Protein AF-A0A953MDH3-F1 (afdb_monomer)

Foldseek 3Di:
DPVVVVVVVVVVVVPDPPLVLVVLLVQQDDADQDLAQVRLVVNLVSLVVSLVVLVVPQDDLDPPPVDDDPVRVVVLVVLLVVLVVPDDPVLVCLLVVVPPDVCVVVVVVLCVLVVQLVVLLVVLVVVLVVQLVVLCVVFPDDPPVPRPCLVVSLVVLLVVLRVLCQCQPNHPCHRNVVSLVVSLCCLPVPVLVSVLVNSQSVQVSRVHGDSSSNVSSVSSSVSSVSVSSVSVSSNVSNCSNPVVPNPDDD

Structure (mmCIF, N/CA/C/O backbone):
data_AF-A0A953MDH3-F1
#
_entry.id   AF-A0A953MDH3-F1
#
loop_
_atom_site.group_PDB
_atom_site.id
_atom_site.type_symbol
_atom_site.label_atom_id
_atom_site.label_alt_id
_atom_site.label_comp_id
_atom_site.label_asym_id
_atom_site.label_entity_id
_atom_site.label_seq_id
_atom_site.pdbx_PDB_ins_code
_atom_site.Cartn_x
_atom_site.Cartn_y
_atom_site.Cartn_z
_atom_site.occupancy
_atom_site.B_iso_or_equiv
_atom_site.auth_seq_id
_atom_site.auth_comp_id
_atom_site.auth_asym_id
_atom_site.auth_atom_id
_atom_site.pdbx_PDB_model_num
ATOM 1 N N . MET A 1 1 ? 8.076 -35.451 -39.634 1.00 42.78 1 MET A N 1
ATOM 2 C CA . MET A 1 1 ? 7.621 -35.227 -38.240 1.00 42.78 1 MET A CA 1
ATOM 3 C C . MET A 1 1 ? 8.724 -34.826 -37.239 1.00 42.78 1 MET A C 1
ATOM 5 O O . MET A 1 1 ? 8.470 -34.859 -36.050 1.00 42.78 1 MET A O 1
ATOM 9 N N . ARG A 1 2 ? 9.923 -34.370 -37.658 1.00 42.69 2 ARG A N 1
ATOM 10 C CA . ARG A 1 2 ? 10.958 -33.846 -36.727 1.00 42.69 2 ARG A CA 1
ATOM 11 C C . ARG A 1 2 ? 11.059 -32.314 -36.657 1.00 42.69 2 ARG A C 1
ATOM 13 O O . ARG A 1 2 ? 11.646 -31.793 -35.724 1.00 42.69 2 ARG A O 1
ATOM 20 N N . LYS A 1 3 ? 10.469 -31.586 -37.615 1.00 35.06 3 LYS A N 1
ATOM 21 C CA . LYS A 1 3 ? 10.569 -30.115 -37.697 1.00 35.06 3 LYS A CA 1
ATOM 22 C C . LYS A 1 3 ? 9.477 -29.360 -36.919 1.00 35.06 3 LYS A C 1
ATOM 24 O O . LYS A 1 3 ? 9.704 -28.228 -36.526 1.00 35.06 3 LYS A O 1
ATOM 29 N N . ALA A 1 4 ? 8.339 -30.000 -36.637 1.00 41.59 4 ALA A N 1
ATOM 30 C CA . ALA A 1 4 ? 7.259 -29.403 -35.843 1.00 41.59 4 ALA A CA 1
ATOM 31 C C . ALA A 1 4 ? 7.552 -29.403 -34.326 1.00 41.59 4 ALA A C 1
ATOM 33 O O . ALA A 1 4 ? 7.063 -28.544 -33.606 1.00 41.59 4 ALA A O 1
ATOM 34 N N . LEU A 1 5 ? 8.399 -30.326 -33.849 1.00 37.47 5 LEU A N 1
ATOM 35 C CA . LEU A 1 5 ? 8.747 -30.456 -32.428 1.00 37.47 5 LEU A CA 1
ATOM 36 C C . LEU A 1 5 ? 9.789 -29.423 -31.963 1.00 37.47 5 LEU A C 1
ATOM 38 O O . LEU A 1 5 ? 9.753 -28.990 -30.819 1.00 37.47 5 LEU A O 1
ATOM 42 N N . VAL A 1 6 ? 10.675 -28.975 -32.860 1.00 41.03 6 VAL A N 1
ATOM 43 C CA . VAL A 1 6 ? 11.651 -27.910 -32.558 1.00 41.03 6 VAL A CA 1
ATOM 44 C C . VAL A 1 6 ? 10.969 -26.537 -32.523 1.00 41.03 6 VAL A C 1
ATOM 46 O O . VAL A 1 6 ? 11.325 -25.700 -31.703 1.00 41.03 6 VAL A O 1
ATOM 49 N N . ALA A 1 7 ? 9.928 -26.325 -33.335 1.00 35.66 7 ALA A N 1
ATOM 50 C CA . ALA A 1 7 ? 9.151 -25.086 -33.315 1.00 35.66 7 ALA A CA 1
ATOM 51 C C . ALA A 1 7 ? 8.368 -24.897 -32.002 1.00 35.66 7 ALA A C 1
ATOM 53 O O . ALA A 1 7 ? 8.285 -23.777 -31.518 1.00 35.66 7 ALA A O 1
ATOM 54 N N . LEU A 1 8 ? 7.873 -25.979 -31.386 1.00 32.22 8 LEU A N 1
ATOM 55 C CA . LEU A 1 8 ? 7.187 -25.943 -30.085 1.00 32.22 8 LEU A CA 1
ATOM 56 C C . LEU A 1 8 ? 8.139 -25.711 -28.898 1.00 32.22 8 LEU A C 1
ATOM 58 O O . LEU A 1 8 ? 7.748 -25.049 -27.944 1.00 32.22 8 LEU A O 1
ATOM 62 N N . PHE A 1 9 ? 9.393 -26.174 -28.973 1.00 34.75 9 PHE A N 1
ATOM 63 C CA . PHE A 1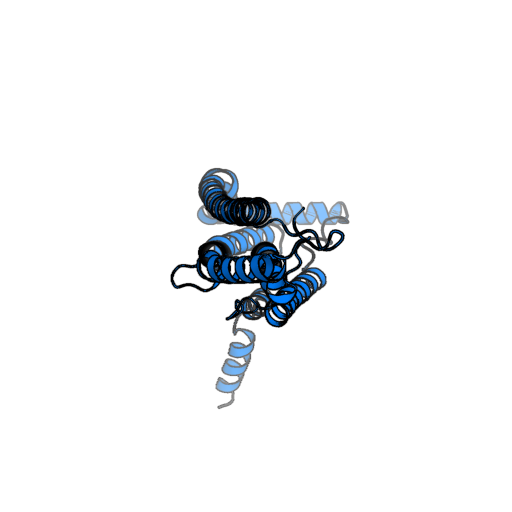 9 ? 10.393 -25.937 -27.919 1.00 34.75 9 PHE A CA 1
ATOM 64 C C . PHE A 1 9 ? 10.995 -24.520 -27.980 1.00 34.75 9 PHE A C 1
ATOM 66 O O . PHE A 1 9 ? 11.335 -23.927 -26.959 1.00 34.75 9 PHE A O 1
ATOM 73 N N . VAL A 1 10 ? 11.076 -23.932 -29.180 1.00 34.59 10 VAL A N 1
ATOM 74 C CA . VAL A 1 10 ? 11.477 -22.527 -29.359 1.00 34.59 10 VAL A CA 1
ATOM 75 C C . VAL A 1 10 ? 10.315 -21.573 -29.041 1.00 34.59 10 VAL A C 1
ATOM 77 O O . VAL A 1 10 ? 10.561 -20.487 -28.520 1.00 34.59 10 VAL A O 1
ATOM 80 N N . PHE A 1 11 ? 9.053 -21.988 -29.231 1.00 31.41 11 PHE A N 1
ATOM 81 C CA . PHE A 1 11 ? 7.878 -21.218 -28.789 1.00 31.41 11 PHE A CA 1
ATOM 82 C C . PHE A 1 11 ? 7.704 -21.170 -27.262 1.00 31.41 11 PHE A C 1
ATOM 84 O O . PHE A 1 11 ? 7.079 -20.241 -26.766 1.00 31.41 11 PHE A O 1
ATOM 91 N N . SER A 1 12 ? 8.277 -22.110 -26.499 1.00 32.81 12 SER A N 1
ATOM 92 C CA . SER A 1 12 ? 8.323 -22.037 -25.027 1.00 32.81 12 SER A CA 1
ATOM 93 C C . SER A 1 12 ? 9.522 -21.255 -24.483 1.00 32.81 12 SER A C 1
ATOM 95 O O . SER A 1 12 ? 9.446 -20.751 -23.373 1.00 32.81 12 SER A O 1
ATOM 97 N N . LEU A 1 13 ? 10.605 -21.100 -25.256 1.00 32.84 13 LEU A N 1
ATOM 98 C CA . LEU A 1 13 ? 11.707 -20.171 -24.935 1.00 32.84 13 LEU A CA 1
ATOM 99 C C . LEU A 1 13 ? 11.387 -18.718 -25.327 1.00 32.84 13 LEU A C 1
ATOM 101 O O . LEU A 1 13 ? 12.068 -17.795 -24.895 1.00 32.84 13 LEU A O 1
ATOM 105 N N . SER A 1 14 ? 10.349 -18.530 -26.146 1.00 33.06 14 SER A N 1
ATOM 106 C CA . SER A 1 14 ? 9.767 -17.237 -26.522 1.00 33.06 14 SER A CA 1
ATOM 107 C C . SER A 1 14 ? 8.350 -17.037 -25.971 1.00 33.06 14 SER A C 1
ATOM 109 O O . SER A 1 14 ? 7.723 -16.014 -26.255 1.00 33.06 14 SER A O 1
ATOM 111 N N . MET A 1 15 ? 7.866 -17.949 -25.110 1.00 34.44 15 MET A N 1
ATOM 112 C CA . MET A 1 15 ? 6.865 -17.574 -24.120 1.00 34.44 15 MET A CA 1
ATOM 113 C C . MET A 1 15 ? 7.545 -16.563 -23.214 1.00 34.44 15 MET A C 1
ATOM 115 O O . MET A 1 15 ? 8.270 -16.958 -22.315 1.00 34.44 15 MET A O 1
ATOM 119 N N . LEU A 1 16 ? 7.313 -15.294 -23.547 1.00 37.91 16 LEU A N 1
ATOM 120 C CA . LEU A 1 16 ? 7.302 -14.124 -22.689 1.00 37.91 16 LEU A CA 1
ATOM 121 C C . LEU A 1 16 ? 8.482 -14.032 -21.724 1.00 37.91 16 LEU A C 1
ATOM 123 O O . LEU A 1 16 ? 8.595 -14.843 -20.820 1.00 37.91 16 LEU A O 1
ATOM 127 N N . ASN A 1 17 ? 9.264 -12.953 -21.809 1.00 42.28 17 ASN A N 1
ATOM 128 C CA . ASN A 1 17 ? 9.933 -12.399 -20.632 1.00 42.28 17 ASN A CA 1
ATOM 129 C C . ASN A 1 17 ? 8.961 -12.514 -19.447 1.00 42.28 17 ASN A C 1
ATOM 131 O O . ASN A 1 17 ? 8.000 -11.739 -19.365 1.00 42.28 17 ASN A O 1
ATOM 135 N N . ALA A 1 18 ? 9.126 -13.530 -18.598 1.00 52.09 18 ALA A N 1
ATOM 136 C CA . ALA A 1 18 ? 8.362 -13.655 -17.380 1.00 52.09 18 ALA A CA 1
ATOM 137 C C . ALA A 1 18 ? 8.976 -12.571 -16.523 1.00 52.09 18 ALA A C 1
ATOM 139 O O . ALA A 1 18 ? 10.000 -12.778 -15.886 1.00 52.09 18 ALA A O 1
ATOM 140 N N . GLN A 1 19 ? 8.458 -11.356 -16.685 1.00 70.25 19 GLN A N 1
ATOM 141 C CA . GLN A 1 19 ? 8.983 -10.226 -15.964 1.00 70.25 19 GLN A CA 1
ATOM 142 C C . GLN A 1 19 ? 8.803 -10.579 -14.485 1.00 70.25 19 GLN A C 1
ATOM 144 O O . GLN A 1 19 ? 7.672 -10.796 -14.046 1.00 70.25 19 GLN A O 1
ATOM 149 N N . ASN A 1 20 ? 9.910 -10.732 -13.759 1.00 82.62 20 ASN A N 1
ATOM 150 C CA . ASN A 1 20 ? 9.960 -11.225 -12.386 1.00 82.62 20 ASN A CA 1
ATOM 151 C C . ASN A 1 20 ? 9.021 -10.419 -11.484 1.00 82.62 20 ASN A C 1
ATOM 153 O O . ASN A 1 20 ? 8.370 -10.991 -10.612 1.00 82.62 20 ASN A O 1
ATOM 157 N N . TRP A 1 21 ? 8.849 -9.122 -11.763 1.00 88.69 21 TRP A N 1
ATOM 158 C CA . TRP A 1 21 ? 7.897 -8.263 -11.058 1.00 88.69 21 TRP A CA 1
ATOM 159 C C . TRP A 1 21 ? 6.456 -8.796 -11.078 1.00 88.69 21 TRP A C 1
ATOM 161 O O . TRP A 1 21 ? 5.752 -8.650 -10.084 1.00 88.69 21 TRP A O 1
ATOM 171 N N . LYS A 1 22 ? 6.013 -9.471 -12.152 1.00 87.94 22 LYS A N 1
ATOM 172 C CA . LYS A 1 22 ? 4.663 -10.064 -12.227 1.00 87.94 22 LYS A CA 1
ATOM 173 C C . LYS A 1 22 ? 4.473 -11.155 -11.182 1.00 87.94 22 LYS A C 1
ATOM 175 O O . LYS A 1 22 ? 3.380 -11.297 -10.645 1.00 87.94 22 LYS A O 1
ATOM 180 N N . SER A 1 23 ? 5.530 -11.917 -10.896 1.00 88.88 23 SER A N 1
ATOM 181 C CA . SER A 1 23 ? 5.514 -12.938 -9.846 1.00 88.88 23 SER A CA 1
ATOM 182 C C . SER A 1 23 ? 5.276 -12.301 -8.476 1.00 88.88 23 SER A C 1
ATOM 184 O O . SER A 1 23 ? 4.408 -12.755 -7.737 1.00 88.88 23 SER A O 1
ATOM 186 N N . TYR A 1 24 ? 5.981 -11.208 -8.169 1.00 92.81 24 TYR A N 1
ATOM 187 C CA . TYR A 1 24 ? 5.804 -10.474 -6.914 1.00 92.81 24 TYR A CA 1
ATOM 188 C C . TYR A 1 24 ? 4.432 -9.799 -6.821 1.00 92.81 24 TYR A C 1
ATOM 190 O O . TYR A 1 24 ? 3.751 -9.957 -5.816 1.00 92.81 24 TYR A O 1
ATOM 198 N N . TYR A 1 25 ? 3.975 -9.129 -7.882 1.00 91.69 25 TYR A N 1
ATOM 199 C CA . TYR A 1 25 ? 2.651 -8.501 -7.913 1.00 91.69 25 TYR A CA 1
ATOM 200 C C . TYR A 1 25 ? 1.522 -9.506 -7.634 1.00 91.69 25 TYR A C 1
ATOM 202 O O . TYR A 1 25 ? 0.643 -9.249 -6.818 1.00 91.69 25 TYR A O 1
ATOM 210 N N . ASN A 1 26 ? 1.582 -10.693 -8.244 1.00 92.62 26 ASN A N 1
ATOM 211 C CA . ASN A 1 26 ? 0.581 -11.745 -8.042 1.00 92.62 26 ASN A CA 1
ATOM 212 C C . ASN A 1 26 ? 0.626 -12.388 -6.644 1.00 92.62 26 ASN A C 1
ATOM 214 O O . ASN A 1 26 ? -0.273 -13.154 -6.302 1.00 92.62 26 ASN A O 1
ATOM 218 N N . ARG A 1 27 ? 1.682 -12.130 -5.865 1.00 94.25 27 ARG A N 1
ATOM 219 C CA . ARG A 1 27 ? 1.847 -12.597 -4.483 1.00 94.25 27 ARG A CA 1
ATOM 220 C C . ARG A 1 27 ? 1.449 -11.546 -3.452 1.00 94.25 27 ARG A C 1
ATOM 222 O O . ARG A 1 27 ? 1.520 -11.851 -2.265 1.00 94.25 27 ARG A O 1
ATOM 229 N N . ILE A 1 28 ? 1.049 -10.342 -3.875 1.00 94.12 28 ILE A N 1
ATOM 230 C CA . ILE A 1 28 ? 0.491 -9.354 -2.952 1.00 94.12 28 ILE A CA 1
ATOM 231 C C . ILE A 1 28 ? -0.719 -10.000 -2.258 1.00 94.12 28 ILE A C 1
ATOM 233 O O . ILE A 1 28 ? -1.632 -10.466 -2.951 1.00 94.12 28 ILE A O 1
ATOM 237 N N . PRO A 1 29 ? -0.723 -10.083 -0.916 1.00 93.94 29 PRO A N 1
ATOM 238 C CA . PRO A 1 29 ? -1.806 -10.718 -0.188 1.00 93.94 29 PRO A CA 1
ATOM 239 C C . PRO A 1 29 ? -3.113 -9.952 -0.393 1.00 93.94 29 PRO A C 1
ATOM 241 O O . PRO A 1 29 ? -3.132 -8.730 -0.552 1.00 93.94 29 PRO A O 1
ATOM 244 N N . ALA A 1 30 ? -4.227 -10.679 -0.386 1.00 92.69 30 ALA A N 1
ATOM 245 C CA . ALA A 1 30 ? -5.541 -10.057 -0.414 1.00 92.69 30 ALA A CA 1
ATOM 246 C C . ALA A 1 30 ? -5.823 -9.346 0.917 1.00 92.69 30 ALA A C 1
ATOM 248 O O . ALA A 1 30 ? -5.379 -9.797 1.972 1.00 92.69 30 ALA A O 1
ATOM 249 N N . TRP A 1 31 ? -6.615 -8.273 0.864 1.00 94.94 31 TRP A N 1
ATOM 250 C CA . TRP A 1 31 ? -7.129 -7.617 2.064 1.00 94.94 31 TRP A CA 1
ATOM 251 C C . TRP A 1 31 ? -7.809 -8.630 3.004 1.00 94.94 31 TRP A C 1
ATOM 253 O O . TRP A 1 31 ? -8.592 -9.458 2.519 1.00 94.94 31 TRP A O 1
ATOM 263 N N . PRO A 1 32 ? -7.591 -8.531 4.327 1.00 94.69 32 PRO A N 1
ATOM 264 C CA . PRO A 1 32 ? -8.333 -9.305 5.312 1.00 94.69 32 PRO A CA 1
ATOM 265 C C . PRO A 1 32 ? -9.848 -9.165 5.134 1.00 94.69 32 PRO A C 1
ATOM 267 O O . PRO A 1 32 ? -10.362 -8.083 4.846 1.00 94.69 32 PRO A O 1
ATOM 270 N N . SER A 1 33 ? -10.580 -10.264 5.326 1.00 92.50 33 SER A N 1
ATOM 271 C CA . SER A 1 33 ? -12.050 -10.254 5.275 1.00 92.50 33 SER A CA 1
ATOM 272 C C . SER A 1 33 ? -12.695 -9.723 6.556 1.00 92.50 33 SER A C 1
ATOM 274 O O . SER A 1 33 ? -13.879 -9.396 6.547 1.00 92.50 33 SER A O 1
ATOM 276 N N . VAL A 1 34 ? -11.935 -9.666 7.652 1.00 92.88 34 VAL A N 1
ATOM 277 C CA . VAL A 1 34 ? -12.315 -9.034 8.919 1.00 92.88 34 VAL A CA 1
ATOM 278 C C . VAL A 1 34 ? -11.099 -8.329 9.525 1.00 92.88 34 VAL A C 1
ATOM 280 O O . VAL A 1 34 ? -9.961 -8.717 9.268 1.00 92.88 34 VAL A O 1
ATOM 283 N N . VAL A 1 35 ? -11.337 -7.301 10.337 1.00 92.88 35 VAL A N 1
ATOM 284 C CA . VAL A 1 35 ? -10.285 -6.547 11.036 1.00 92.88 35 VAL A CA 1
ATOM 285 C C . VAL A 1 35 ? -10.124 -7.128 12.440 1.00 92.88 35 VAL A C 1
ATOM 287 O O . VAL A 1 35 ? -10.699 -6.641 13.402 1.00 92.88 35 VAL A O 1
ATOM 290 N N . LEU A 1 36 ? -9.401 -8.243 12.537 1.00 91.25 36 LEU A N 1
ATOM 291 C CA . LEU A 1 36 ? -9.040 -8.886 13.804 1.00 91.25 36 LEU A CA 1
ATOM 292 C C . LEU A 1 36 ? -7.524 -8.998 13.900 1.00 91.25 36 LEU A C 1
ATOM 294 O O . LEU A 1 36 ? -6.868 -9.212 12.882 1.00 91.25 36 LEU A O 1
ATOM 298 N N . GLU A 1 37 ? -6.988 -8.916 15.117 1.00 90.88 37 GLU A N 1
ATOM 299 C CA . GLU A 1 37 ? -5.545 -8.799 15.371 1.00 90.88 37 GLU A CA 1
ATOM 300 C C . GLU A 1 37 ? -4.725 -9.878 14.657 1.00 90.88 37 GLU A C 1
ATOM 302 O O . GLU A 1 37 ? -3.798 -9.552 13.922 1.00 90.88 37 GLU A O 1
ATOM 307 N N . GLU A 1 38 ? -5.120 -11.150 14.767 1.00 92.12 38 GLU A N 1
ATOM 308 C CA . GLU A 1 38 ? -4.434 -12.264 14.099 1.00 92.12 38 GLU A CA 1
ATOM 309 C C . GLU A 1 38 ? -4.418 -12.111 12.567 1.00 92.12 38 GLU A C 1
ATOM 311 O O . GLU A 1 38 ? -3.379 -12.301 11.937 1.00 92.12 38 GLU A O 1
ATOM 316 N N . GLN A 1 39 ? -5.547 -11.725 11.960 1.00 93.75 39 GLN A N 1
ATOM 317 C CA . GLN A 1 39 ? -5.652 -11.594 10.501 1.00 93.75 39 GLN A CA 1
ATOM 318 C C . GLN A 1 39 ? -4.885 -10.388 9.973 1.00 93.75 39 GLN A C 1
ATOM 320 O O . GLN A 1 39 ? -4.269 -10.463 8.910 1.00 93.75 39 GLN A O 1
ATOM 325 N N . VAL A 1 40 ? -4.932 -9.273 10.701 1.00 94.50 40 VAL A N 1
ATOM 326 C CA . VAL A 1 40 ? -4.196 -8.068 10.323 1.00 94.50 40 VAL A CA 1
ATOM 327 C C . VAL A 1 40 ? -2.696 -8.294 10.502 1.00 94.50 40 VAL A C 1
ATOM 329 O O . VAL A 1 40 ? -1.934 -7.971 9.598 1.00 94.50 40 VAL A O 1
ATOM 332 N N . THR A 1 41 ? -2.278 -8.937 11.593 1.00 94.06 41 THR A N 1
ATOM 333 C CA . THR A 1 41 ? -0.871 -9.290 11.842 1.00 94.06 41 THR A CA 1
ATOM 334 C C . THR A 1 41 ? -0.320 -10.203 10.748 1.00 94.06 41 THR A C 1
ATOM 336 O O . THR A 1 41 ? 0.767 -9.959 10.225 1.00 94.06 41 THR A O 1
ATOM 339 N N . ASP A 1 42 ? -1.060 -11.248 10.366 1.00 95.69 42 ASP A N 1
ATOM 340 C CA . ASP A 1 42 ? -0.670 -12.138 9.266 1.00 95.69 42 ASP A CA 1
ATOM 341 C C . ASP A 1 42 ? -0.541 -11.371 7.939 1.00 95.69 42 ASP A C 1
ATOM 343 O O . ASP A 1 42 ? 0.473 -11.481 7.246 1.00 95.69 42 ASP A O 1
ATOM 347 N N . PHE A 1 43 ? -1.511 -10.509 7.625 1.00 96.62 43 PHE A N 1
ATOM 348 C CA . PHE A 1 43 ? -1.472 -9.651 6.442 1.00 96.62 43 PHE A CA 1
ATOM 349 C C . PHE A 1 43 ? -0.262 -8.702 6.433 1.00 96.62 43 PHE A C 1
ATOM 351 O O . PHE A 1 43 ? 0.485 -8.685 5.451 1.00 96.62 43 PHE A O 1
ATOM 358 N N . THR A 1 44 ? -0.008 -7.960 7.518 1.00 95.62 44 THR A N 1
ATOM 359 C CA . THR A 1 44 ? 1.149 -7.055 7.629 1.00 95.62 44 THR A CA 1
ATOM 360 C C . THR A 1 44 ? 2.468 -7.819 7.504 1.00 95.62 44 THR A C 1
ATOM 362 O O . THR A 1 44 ? 3.369 -7.382 6.783 1.00 95.62 44 THR A O 1
ATOM 365 N N . ASN A 1 45 ? 2.583 -8.991 8.134 1.00 95.69 45 ASN A N 1
ATOM 366 C CA . ASN A 1 45 ? 3.776 -9.830 8.027 1.00 95.69 45 ASN A CA 1
ATOM 367 C C . ASN A 1 45 ? 4.011 -10.306 6.590 1.00 95.69 45 ASN A C 1
ATOM 369 O O . ASN A 1 45 ? 5.141 -10.249 6.105 1.00 95.69 45 ASN A O 1
ATOM 373 N N . GLN A 1 46 ? 2.963 -10.727 5.879 1.00 96.62 46 GLN A N 1
ATOM 374 C CA . GLN A 1 46 ? 3.074 -11.120 4.472 1.00 96.62 46 GLN A CA 1
ATOM 375 C C . GLN A 1 46 ? 3.515 -9.950 3.583 1.00 96.62 46 GLN A C 1
ATOM 377 O O . GLN A 1 46 ? 4.364 -10.140 2.709 1.00 96.62 46 GLN A O 1
ATOM 382 N N . LEU A 1 47 ? 3.005 -8.737 3.828 1.00 96.25 47 LEU A N 1
ATOM 383 C CA . LEU A 1 47 ? 3.460 -7.530 3.130 1.00 96.25 47 LEU A CA 1
ATOM 384 C C . LEU A 1 47 ? 4.940 -7.236 3.405 1.00 96.25 47 LEU A C 1
ATOM 386 O O . LEU A 1 47 ? 5.691 -6.969 2.468 1.00 96.25 47 LEU A O 1
ATOM 390 N N . ALA A 1 48 ? 5.367 -7.286 4.669 1.00 94.50 48 ALA A N 1
ATOM 391 C CA . ALA A 1 48 ? 6.749 -7.022 5.069 1.00 94.50 48 ALA A CA 1
ATOM 392 C C . ALA A 1 48 ? 7.731 -8.049 4.486 1.00 94.50 48 ALA A C 1
ATOM 394 O O . ALA A 1 48 ? 8.770 -7.668 3.947 1.00 94.50 48 A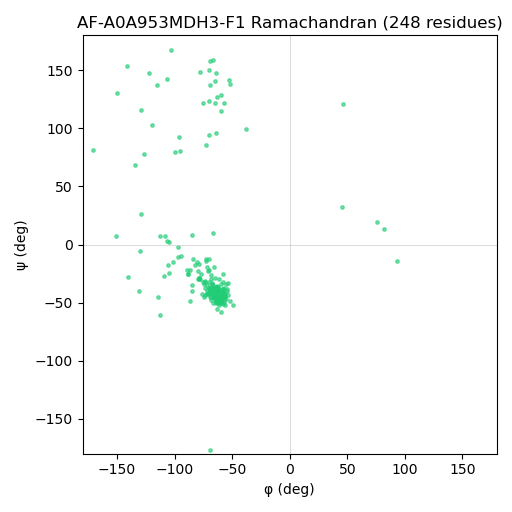LA A O 1
ATOM 395 N N . LEU A 1 49 ? 7.381 -9.338 4.526 1.00 96.00 49 LEU A N 1
ATOM 396 C CA . LEU A 1 49 ? 8.177 -10.406 3.919 1.00 96.00 49 LEU A CA 1
ATOM 397 C C . LEU A 1 49 ? 8.325 -10.199 2.411 1.00 96.00 49 LEU A C 1
ATOM 399 O O . LEU A 1 49 ? 9.437 -10.267 1.891 1.00 96.00 49 LEU A O 1
ATOM 403 N N . LEU A 1 50 ? 7.232 -9.886 1.710 1.00 95.75 50 LEU A N 1
ATOM 404 C CA . LEU A 1 50 ? 7.289 -9.660 0.268 1.00 95.75 50 LEU A CA 1
ATOM 405 C C . LEU A 1 50 ? 8.103 -8.409 -0.088 1.00 95.75 50 LEU A C 1
ATOM 407 O O . LEU A 1 50 ? 8.857 -8.433 -1.059 1.00 95.75 50 LEU A O 1
ATOM 411 N N . ALA A 1 51 ? 7.983 -7.336 0.698 1.00 93.62 51 ALA A N 1
ATOM 412 C CA . ALA A 1 51 ? 8.773 -6.121 0.514 1.00 93.62 51 ALA A CA 1
ATOM 413 C C . ALA A 1 51 ? 10.275 -6.399 0.679 1.00 93.62 51 ALA A C 1
ATOM 415 O O . ALA A 1 51 ? 11.069 -5.972 -0.160 1.00 93.62 51 ALA A O 1
ATOM 416 N N . GLN A 1 52 ? 10.652 -7.175 1.701 1.00 94.75 52 GLN A N 1
ATOM 417 C CA . GLN A 1 52 ? 12.039 -7.588 1.912 1.00 94.75 52 GLN A CA 1
ATOM 418 C C . GLN A 1 52 ? 12.548 -8.459 0.759 1.00 94.75 52 GLN A C 1
ATOM 420 O O . GLN A 1 52 ? 13.624 -8.203 0.227 1.00 94.75 52 GLN A O 1
ATOM 425 N N . GLU A 1 53 ? 11.761 -9.440 0.309 1.00 93.56 53 GLU A N 1
ATOM 426 C CA . GLU A 1 53 ? 12.139 -10.273 -0.836 1.00 93.56 53 GLU A CA 1
ATOM 427 C C . GLU A 1 53 ? 12.365 -9.445 -2.109 1.00 93.56 53 GLU A C 1
ATOM 429 O O . GLU A 1 53 ? 13.267 -9.755 -2.887 1.00 93.56 53 GLU A O 1
ATOM 434 N N . ILE A 1 54 ? 11.562 -8.405 -2.350 1.00 92.25 54 ILE A N 1
ATOM 435 C CA . ILE A 1 54 ? 11.767 -7.495 -3.485 1.00 92.25 54 ILE A CA 1
ATOM 436 C C . ILE A 1 54 ? 13.067 -6.717 -3.315 1.00 92.25 54 ILE A C 1
ATOM 438 O O . ILE A 1 54 ? 13.839 -6.644 -4.266 1.00 92.25 54 ILE A O 1
ATOM 442 N N . GLN A 1 55 ? 13.324 -6.169 -2.126 1.00 90.44 55 GLN A N 1
ATOM 443 C CA . GLN A 1 55 ? 14.542 -5.413 -1.842 1.00 90.44 55 GLN A CA 1
ATOM 444 C C . GLN A 1 55 ? 15.802 -6.271 -2.027 1.00 90.44 55 GLN A C 1
ATOM 446 O O . GLN A 1 55 ? 16.756 -5.824 -2.661 1.00 90.44 55 GLN A O 1
ATOM 451 N N . ASP A 1 56 ? 15.781 -7.514 -1.545 1.00 89.69 56 ASP A N 1
ATOM 452 C CA . ASP A 1 56 ? 16.904 -8.454 -1.638 1.00 89.69 56 ASP A CA 1
ATOM 453 C C . ASP A 1 56 ? 17.187 -8.908 -3.079 1.00 89.69 56 ASP A C 1
ATOM 455 O O . ASP A 1 56 ? 18.311 -9.291 -3.404 1.00 89.69 56 ASP A O 1
ATOM 459 N N . ASN A 1 57 ? 16.171 -8.882 -3.948 1.00 88.25 57 ASN A N 1
ATOM 460 C CA . ASN A 1 57 ? 16.267 -9.322 -5.342 1.00 88.25 57 ASN A CA 1
ATOM 461 C C . ASN A 1 57 ? 16.217 -8.162 -6.346 1.00 88.25 57 ASN A C 1
ATOM 463 O O . ASN A 1 57 ? 16.129 -8.409 -7.553 1.00 88.25 57 ASN A O 1
ATOM 467 N N . LEU A 1 58 ? 16.240 -6.910 -5.877 1.00 85.44 58 LEU A N 1
ATOM 468 C CA . LEU A 1 58 ? 16.157 -5.748 -6.750 1.00 85.44 58 LEU A CA 1
ATOM 469 C C . LEU A 1 58 ? 17.410 -5.704 -7.640 1.00 85.44 58 LEU A C 1
ATOM 471 O O . LEU A 1 58 ? 18.530 -5.668 -7.122 1.00 85.44 58 LEU A O 1
ATOM 475 N N . PRO A 1 59 ? 17.265 -5.720 -8.976 1.00 77.94 59 PRO A N 1
ATOM 476 C CA . PRO A 1 59 ? 18.423 -5.658 -9.850 1.00 77.94 59 PRO A CA 1
ATOM 477 C C . PRO A 1 59 ? 19.141 -4.313 -9.687 1.00 77.94 59 PRO A C 1
ATOM 479 O O . PRO A 1 59 ? 18.517 -3.263 -9.562 1.00 77.94 59 PRO A O 1
ATOM 482 N N . SER A 1 60 ? 20.472 -4.346 -9.703 1.00 69.12 60 SER A N 1
ATOM 483 C CA . SER A 1 60 ? 21.300 -3.139 -9.772 1.00 69.12 60 SER A CA 1
ATOM 484 C C . SER A 1 60 ? 21.040 -2.416 -11.096 1.00 69.12 60 SER A C 1
ATOM 486 O O . SER A 1 60 ? 21.118 -3.043 -12.156 1.00 69.12 60 SER A O 1
ATOM 488 N N . TYR A 1 61 ? 20.716 -1.117 -11.037 1.00 60.94 61 TYR A N 1
ATOM 489 C CA . TYR A 1 61 ? 20.423 -0.338 -12.242 1.00 60.94 61 TYR A CA 1
ATOM 490 C C . TYR A 1 61 ? 21.680 -0.113 -13.085 1.00 60.94 61 TYR A C 1
ATOM 492 O O . TYR A 1 61 ? 21.568 -0.219 -14.295 1.00 60.94 61 TYR A O 1
ATOM 500 N N . ASP A 1 62 ? 22.868 0.096 -12.490 1.00 60.06 62 ASP A N 1
ATOM 501 C CA . ASP A 1 62 ? 24.138 0.193 -13.232 1.00 60.06 62 ASP A CA 1
ATOM 502 C C . ASP A 1 62 ? 25.402 0.211 -12.332 1.00 60.06 62 ASP A C 1
ATOM 504 O O . ASP A 1 62 ? 26.038 1.243 -12.144 1.00 60.06 62 ASP A O 1
ATOM 508 N N . GLU A 1 63 ? 25.888 -0.945 -11.866 1.00 50.41 63 GLU A N 1
ATOM 509 C CA . GLU A 1 63 ? 27.281 -1.036 -11.354 1.00 50.41 63 GLU A CA 1
ATOM 510 C C . GLU A 1 63 ? 28.340 -0.990 -12.481 1.00 50.41 63 GLU A C 1
ATOM 512 O O . GLU A 1 63 ? 29.536 -0.838 -12.237 1.00 50.41 63 GLU A O 1
ATOM 517 N N . GLN A 1 64 ? 27.924 -1.127 -13.745 1.00 52.44 64 GLN A N 1
ATOM 518 C CA . GLN A 1 64 ? 28.843 -1.305 -14.876 1.00 52.44 64 GLN A CA 1
ATOM 519 C C . GLN A 1 64 ? 29.417 0.005 -15.440 1.00 52.44 64 GLN A C 1
ATOM 521 O O . GLN A 1 64 ? 30.366 -0.052 -16.221 1.00 52.44 64 GLN A O 1
ATOM 526 N N . PHE A 1 65 ? 28.872 1.170 -15.069 1.00 52.75 65 PHE A N 1
ATOM 527 C CA . PHE A 1 65 ? 29.314 2.469 -15.599 1.00 52.75 65 PHE A CA 1
ATOM 528 C C . PHE A 1 65 ? 30.143 3.301 -14.616 1.00 52.75 65 PHE A C 1
ATOM 530 O O . PHE A 1 65 ? 30.872 4.193 -15.047 1.00 52.75 65 PHE A O 1
ATOM 537 N N . GLU A 1 66 ? 30.101 2.987 -13.320 1.00 49.62 66 GLU A N 1
ATOM 538 C CA . GLU A 1 66 ? 30.816 3.750 -12.287 1.00 49.62 66 GLU A CA 1
ATOM 539 C C . GLU A 1 66 ? 32.343 3.537 -12.310 1.00 49.62 66 GLU A C 1
ATOM 541 O O . GLU A 1 66 ? 33.080 4.340 -11.745 1.00 49.62 66 GLU A O 1
ATOM 546 N N . ASN A 1 67 ? 32.837 2.508 -13.014 1.00 59.88 67 ASN A N 1
ATOM 547 C CA . ASN A 1 67 ? 34.262 2.143 -13.068 1.00 59.88 67 ASN A CA 1
ATOM 548 C C . ASN A 1 67 ? 34.818 1.958 -14.494 1.00 59.88 67 ASN A C 1
ATOM 550 O O . ASN A 1 67 ? 35.775 1.206 -14.689 1.00 59.88 67 ASN A O 1
ATOM 554 N N . LEU A 1 68 ? 34.237 2.610 -15.507 1.00 65.00 68 LEU A N 1
ATOM 555 C CA . LEU A 1 68 ? 34.750 2.498 -16.877 1.00 65.00 68 LEU A CA 1
ATOM 556 C C . LEU A 1 68 ? 36.114 3.178 -17.037 1.00 65.00 68 LEU A C 1
ATOM 558 O O . LEU A 1 68 ? 36.327 4.312 -16.599 1.00 65.00 68 LEU A O 1
ATOM 562 N N . SER A 1 69 ? 37.024 2.524 -17.756 1.00 74.12 69 SER A N 1
ATOM 563 C CA . SER A 1 69 ? 38.236 3.180 -18.244 1.00 74.12 69 SER A CA 1
ATOM 564 C C . SER A 1 69 ? 37.902 4.260 -19.286 1.00 74.12 69 SER A C 1
ATOM 566 O O . SER A 1 69 ? 36.856 4.235 -19.939 1.00 74.12 69 SER A O 1
ATOM 568 N N . GLN A 1 70 ? 38.816 5.213 -19.495 1.00 71.00 70 GLN A N 1
ATOM 569 C CA . GLN A 1 70 ? 38.639 6.295 -20.474 1.00 71.00 70 GLN A CA 1
ATOM 570 C C . GLN A 1 70 ? 38.403 5.773 -21.906 1.00 71.00 70 GLN A C 1
ATOM 572 O O . GLN A 1 70 ? 37.666 6.384 -22.680 1.00 71.00 70 GLN A O 1
ATOM 577 N N . GLU A 1 71 ? 39.001 4.631 -22.256 1.00 75.12 71 GLU A N 1
ATOM 578 C CA . GLU A 1 71 ? 38.820 3.980 -23.557 1.00 75.12 71 GLU A CA 1
ATOM 579 C C . GLU A 1 71 ? 37.418 3.366 -23.700 1.00 75.12 71 GLU A C 1
ATOM 581 O O . GLU A 1 71 ? 36.761 3.548 -24.728 1.00 75.12 71 GLU A O 1
ATOM 586 N N . GLU A 1 72 ? 36.914 2.708 -22.654 1.00 71.31 72 GLU A N 1
ATOM 587 C CA . GLU A 1 72 ? 35.562 2.138 -22.632 1.00 71.31 72 GLU A CA 1
ATOM 588 C C . GLU A 1 72 ? 34.489 3.228 -22.646 1.00 71.31 72 GLU A C 1
ATOM 590 O O . GLU A 1 72 ? 33.525 3.125 -23.406 1.00 71.31 72 GLU A O 1
ATOM 595 N N . ALA A 1 73 ? 34.693 4.313 -21.896 1.00 67.25 73 ALA A N 1
ATOM 596 C CA . ALA A 1 73 ? 33.811 5.476 -21.914 1.00 67.25 73 ALA A CA 1
ATOM 597 C C . ALA A 1 73 ? 33.745 6.121 -23.310 1.00 67.25 73 ALA A C 1
ATOM 599 O O . ALA A 1 73 ? 32.663 6.454 -23.799 1.00 67.25 73 ALA A O 1
ATOM 600 N N . MET A 1 74 ? 34.886 6.250 -23.998 1.00 71.38 74 MET A N 1
ATOM 601 C CA . MET A 1 74 ? 34.927 6.816 -25.350 1.00 71.38 74 MET A CA 1
ATOM 602 C C . MET A 1 74 ? 34.264 5.895 -26.380 1.00 71.38 74 MET A C 1
ATOM 604 O O . MET A 1 74 ? 33.551 6.368 -27.267 1.00 71.38 74 MET A O 1
ATOM 608 N N . LYS A 1 75 ? 34.438 4.576 -26.253 1.00 74.44 75 LYS A N 1
ATOM 609 C CA . LYS A 1 75 ? 33.753 3.597 -27.104 1.00 74.44 75 LYS A CA 1
ATOM 610 C C . LYS A 1 75 ? 32.236 3.641 -26.903 1.00 74.44 75 LYS A C 1
ATOM 612 O O . LYS A 1 75 ? 31.503 3.668 -27.893 1.00 74.44 75 LYS A O 1
ATOM 617 N N . LEU A 1 76 ? 31.779 3.728 -25.653 1.00 69.69 76 LEU A N 1
ATOM 618 C CA . LEU A 1 76 ? 30.363 3.863 -25.310 1.00 69.69 76 LEU A CA 1
ATOM 619 C C . LEU A 1 76 ? 29.769 5.151 -25.903 1.00 69.69 76 LEU A C 1
ATOM 621 O O . LEU A 1 76 ? 28.696 5.120 -26.500 1.00 69.69 76 LEU A O 1
ATOM 625 N N . ALA A 1 77 ? 30.498 6.269 -25.830 1.00 66.75 77 ALA A N 1
ATOM 626 C CA . ALA A 1 77 ? 30.076 7.546 -26.409 1.00 66.75 77 ALA A CA 1
ATOM 627 C C . ALA A 1 77 ? 29.956 7.501 -27.946 1.00 66.75 77 ALA A C 1
ATOM 629 O O . ALA A 1 77 ? 29.020 8.062 -28.519 1.00 66.75 77 ALA A O 1
ATOM 630 N N . ILE A 1 78 ? 30.873 6.810 -28.629 1.00 71.81 78 ILE A N 1
ATOM 631 C CA . ILE A 1 78 ? 30.826 6.627 -30.089 1.00 71.81 78 ILE A CA 1
ATOM 632 C C . ILE A 1 78 ? 29.659 5.716 -30.490 1.00 71.81 78 ILE A C 1
ATOM 634 O O . ILE A 1 78 ? 28.969 5.991 -31.477 1.00 71.81 78 ILE A O 1
ATOM 638 N N . GLU A 1 79 ? 29.417 4.638 -29.741 1.00 69.38 79 GLU A N 1
ATOM 639 C CA . GLU A 1 79 ? 28.257 3.767 -29.958 1.00 69.38 79 GLU A CA 1
ATOM 640 C C . GLU A 1 79 ? 26.944 4.516 -29.728 1.00 69.38 79 GLU A C 1
ATOM 642 O O . GLU A 1 79 ? 26.047 4.424 -30.568 1.00 69.38 79 GLU A O 1
ATOM 647 N N . TYR A 1 80 ? 26.864 5.329 -28.675 1.00 67.25 80 TYR A N 1
ATOM 648 C CA . TYR A 1 80 ? 25.733 6.213 -28.407 1.00 67.25 80 TYR A CA 1
ATOM 649 C C . TYR A 1 80 ? 25.468 7.159 -29.588 1.00 67.25 80 TYR A C 1
ATOM 651 O O . TYR A 1 80 ? 24.365 7.177 -30.134 1.00 67.25 80 TYR A O 1
ATOM 659 N N . GLN A 1 81 ? 26.490 7.880 -30.069 1.00 64.06 81 GLN A N 1
ATOM 660 C CA . GLN A 1 81 ? 26.353 8.786 -31.219 1.00 64.06 81 GLN A CA 1
ATOM 661 C C . GLN A 1 81 ? 25.911 8.060 -32.495 1.00 64.06 81 GLN A C 1
ATOM 663 O O . GLN A 1 81 ? 25.059 8.560 -33.230 1.00 64.06 81 GLN A O 1
ATOM 668 N N . ARG A 1 82 ? 26.443 6.859 -32.756 1.00 74.12 82 ARG A N 1
ATOM 669 C CA . ARG A 1 82 ? 26.010 6.029 -33.891 1.00 74.12 82 ARG A CA 1
ATOM 670 C C . ARG A 1 82 ? 24.567 5.566 -33.763 1.00 74.12 82 ARG A C 1
ATOM 672 O O . ARG A 1 82 ? 23.882 5.472 -34.777 1.00 74.12 82 ARG A O 1
ATOM 679 N N . LYS A 1 83 ? 24.114 5.227 -32.558 1.00 70.12 83 LYS A N 1
ATOM 680 C CA . LYS A 1 83 ? 22.734 4.798 -32.331 1.00 70.12 83 LYS A CA 1
ATOM 681 C C . LYS A 1 83 ? 21.768 5.953 -32.526 1.00 70.12 83 LYS A C 1
ATOM 683 O O . LYS A 1 83 ? 20.837 5.797 -33.306 1.00 70.12 83 LYS A O 1
ATOM 688 N N . VAL A 1 84 ? 22.049 7.113 -31.931 1.00 68.56 84 VAL A N 1
ATOM 689 C CA . VAL A 1 84 ? 21.249 8.333 -32.123 1.00 68.56 84 VAL A CA 1
ATOM 690 C C . VAL A 1 84 ? 21.152 8.701 -33.606 1.00 68.56 84 VAL A C 1
ATOM 692 O O . VAL A 1 84 ? 20.063 8.980 -34.094 1.00 68.56 84 VAL A O 1
ATOM 695 N N . ALA A 1 85 ? 22.258 8.620 -34.353 1.00 70.88 85 ALA A N 1
ATOM 696 C CA . ALA A 1 85 ? 22.271 8.917 -35.787 1.00 70.88 85 ALA A CA 1
ATOM 697 C C . ALA A 1 85 ? 21.442 7.943 -36.652 1.00 70.88 85 ALA A C 1
ATOM 699 O O . ALA A 1 85 ? 21.103 8.281 -37.783 1.00 70.88 85 ALA A O 1
ATOM 700 N N . ASN A 1 86 ? 21.132 6.747 -36.143 1.00 73.62 86 ASN A N 1
ATOM 701 C CA . ASN A 1 86 ? 20.370 5.712 -36.850 1.00 73.62 86 ASN A CA 1
ATOM 702 C C . ASN A 1 86 ? 18.930 5.547 -36.323 1.00 73.62 86 ASN A C 1
ATOM 704 O O . ASN A 1 86 ? 18.225 4.649 -36.783 1.00 73.62 86 ASN A O 1
ATOM 708 N N . MET A 1 87 ? 18.498 6.360 -35.355 1.00 73.06 87 MET A N 1
ATOM 709 C CA . MET A 1 87 ? 17.127 6.330 -34.834 1.00 73.06 87 MET A CA 1
ATOM 710 C C . MET A 1 87 ? 16.152 7.037 -35.774 1.00 73.06 87 MET A C 1
ATOM 712 O O . MET A 1 87 ? 16.496 8.007 -36.452 1.00 73.06 87 MET A O 1
ATOM 716 N N . SER A 1 88 ? 14.911 6.554 -35.796 1.00 75.88 88 SER A N 1
ATOM 717 C CA . SER A 1 88 ? 13.820 7.226 -36.502 1.00 75.88 88 SER A CA 1
ATOM 718 C C . SER A 1 88 ? 13.421 8.535 -35.810 1.00 75.88 88 SER A C 1
ATOM 720 O O . SER A 1 88 ? 13.640 8.714 -34.611 1.00 75.88 88 SER A O 1
ATOM 722 N N . ALA A 1 89 ? 12.789 9.447 -36.555 1.00 72.00 89 ALA A N 1
ATOM 723 C CA . ALA A 1 89 ? 12.281 10.703 -36.000 1.00 72.00 89 ALA A CA 1
ATOM 724 C C . ALA A 1 89 ? 11.289 10.473 -34.841 1.00 72.00 89 ALA A C 1
ATOM 726 O O . ALA A 1 89 ? 11.373 11.170 -33.840 1.00 72.00 89 ALA A O 1
ATOM 727 N N . GLU A 1 90 ? 10.437 9.444 -34.927 1.00 68.44 90 GLU A N 1
ATOM 728 C CA . GLU A 1 90 ? 9.493 9.055 -33.863 1.00 68.44 90 GLU A CA 1
ATOM 729 C C . GLU A 1 90 ? 10.178 8.496 -32.602 1.00 68.44 90 GLU A C 1
ATOM 731 O O . GLU A 1 90 ? 9.642 8.597 -31.499 1.00 68.44 90 GLU A O 1
ATOM 736 N N . GLU A 1 91 ? 11.340 7.852 -32.736 1.00 67.69 91 GLU A N 1
ATOM 737 C CA . GLU A 1 91 ? 12.134 7.397 -31.584 1.00 67.69 91 GLU A CA 1
ATOM 738 C C . GLU A 1 91 ? 12.861 8.568 -30.925 1.00 67.69 91 GLU A C 1
ATOM 740 O O . GLU A 1 91 ? 12.859 8.675 -29.701 1.00 67.69 91 GLU A O 1
ATOM 745 N N . ILE A 1 92 ? 13.434 9.468 -31.730 1.00 68.31 92 ILE A N 1
ATOM 746 C CA . ILE A 1 92 ? 14.066 10.697 -31.238 1.00 68.31 92 ILE A CA 1
ATOM 747 C C . ILE A 1 92 ? 13.032 11.556 -30.505 1.00 68.31 92 ILE A C 1
ATOM 749 O O . ILE A 1 92 ? 13.297 11.974 -29.384 1.00 68.31 92 ILE A O 1
ATOM 753 N N . GLU A 1 93 ? 11.850 11.759 -31.094 1.00 67.06 93 GLU A N 1
ATOM 754 C CA . GLU A 1 93 ? 10.765 12.550 -30.508 1.00 67.06 93 GLU A CA 1
ATOM 755 C C . GLU A 1 93 ? 10.242 11.946 -29.200 1.00 67.06 93 GLU A C 1
ATOM 757 O O . GLU A 1 93 ? 10.003 12.689 -28.255 1.00 67.06 93 GLU A O 1
ATOM 762 N N . ARG A 1 94 ? 10.140 10.614 -29.083 1.00 67.69 94 ARG A N 1
ATOM 763 C CA . ARG A 1 94 ? 9.787 9.946 -27.814 1.00 67.69 94 ARG A CA 1
ATOM 764 C C . ARG A 1 94 ? 10.820 10.177 -26.721 1.00 67.69 94 ARG A C 1
ATOM 766 O O . ARG A 1 94 ? 10.453 10.492 -25.595 1.00 67.69 94 ARG A O 1
ATOM 773 N N . ILE A 1 95 ? 12.097 10.024 -27.062 1.00 65.12 95 ILE A N 1
ATOM 774 C CA . ILE A 1 95 ? 13.208 10.195 -26.123 1.00 65.12 95 ILE A CA 1
ATOM 775 C C . ILE A 1 95 ? 13.309 11.662 -25.683 1.00 65.12 95 ILE A C 1
ATOM 777 O O . ILE A 1 95 ? 13.478 11.921 -24.499 1.00 65.12 95 ILE A O 1
ATOM 781 N N . SER A 1 96 ? 13.148 12.623 -26.601 1.00 59.59 96 SER A N 1
ATOM 782 C CA . SER A 1 96 ? 13.199 14.061 -26.290 1.00 59.59 96 SER A CA 1
ATOM 783 C C . SER A 1 96 ? 11.907 14.622 -25.683 1.00 59.59 96 SER A C 1
ATOM 785 O O . SER A 1 96 ? 11.941 15.601 -24.946 1.00 59.59 96 SER A O 1
ATOM 787 N N . GLY A 1 97 ? 10.752 14.044 -26.019 1.00 52.56 97 GLY A N 1
ATOM 788 C CA . GLY A 1 97 ? 9.429 14.475 -25.559 1.00 52.56 97 GLY A CA 1
ATOM 789 C C . GLY A 1 97 ? 9.095 13.991 -24.147 1.00 52.56 97 GLY A C 1
ATOM 790 O O . GLY A 1 97 ? 8.307 14.637 -23.450 1.00 52.56 97 GLY A O 1
ATOM 791 N N . ALA A 1 98 ? 9.754 12.913 -23.703 1.00 51.81 98 ALA A N 1
ATOM 792 C CA . ALA A 1 98 ? 9.688 12.411 -22.335 1.00 51.81 98 ALA A CA 1
ATOM 793 C C . ALA A 1 98 ? 10.124 13.456 -21.287 1.00 51.81 98 ALA A C 1
ATOM 795 O O . ALA A 1 98 ? 9.626 13.412 -20.164 1.00 51.81 98 ALA A O 1
ATOM 796 N N . ASP A 1 99 ? 10.965 14.427 -21.663 1.00 51.56 99 ASP A N 1
ATOM 797 C CA . ASP A 1 99 ? 11.577 15.375 -20.726 1.00 51.5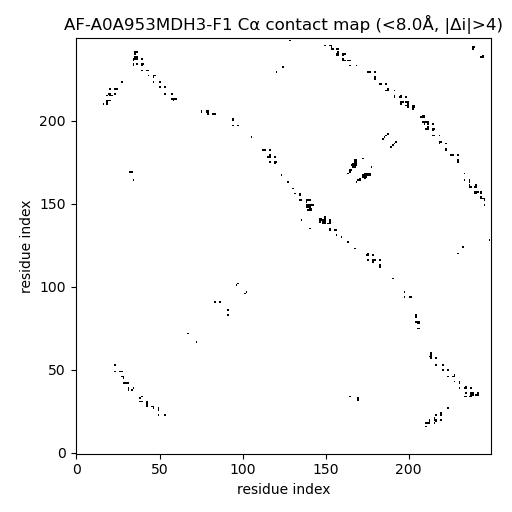6 99 ASP A CA 1
ATOM 798 C C . ASP A 1 99 ? 10.698 16.583 -20.339 1.00 51.56 99 ASP A C 1
ATOM 800 O O . ASP A 1 99 ? 11.018 17.244 -19.352 1.00 51.56 99 ASP A O 1
ATOM 804 N N . GLN A 1 100 ? 9.621 16.933 -21.069 1.00 43.47 100 GLN A N 1
ATOM 805 C CA . GLN A 1 100 ? 8.920 18.214 -20.801 1.00 43.47 100 GLN A CA 1
ATOM 806 C C . GLN A 1 100 ? 7.383 18.238 -20.864 1.00 43.47 100 GLN A C 1
ATOM 808 O O . GLN A 1 100 ? 6.801 19.062 -20.161 1.00 43.47 100 GLN A O 1
ATOM 813 N N . TYR A 1 101 ? 6.697 17.387 -21.640 1.00 39.06 101 TYR A N 1
ATOM 814 C CA . TYR A 1 101 ? 5.223 17.476 -21.772 1.00 39.06 101 TYR A CA 1
ATOM 815 C C . TYR A 1 101 ? 4.474 16.268 -21.194 1.00 39.06 101 TYR A C 1
ATOM 817 O O . TYR A 1 101 ? 3.550 16.455 -20.407 1.00 39.06 101 TYR A O 1
ATOM 825 N N . THR A 1 102 ? 4.918 15.036 -21.460 1.00 50.53 102 THR A N 1
ATOM 826 C CA . THR A 1 102 ? 4.344 13.822 -20.837 1.00 50.53 102 THR A CA 1
ATOM 827 C C . THR A 1 102 ? 4.692 13.677 -19.355 1.00 50.53 102 THR A C 1
ATOM 829 O O . THR A 1 102 ? 3.975 13.009 -18.614 1.00 50.53 102 THR A O 1
ATOM 832 N N . ALA A 1 103 ? 5.777 14.312 -18.903 1.00 54.81 103 ALA A N 1
ATOM 833 C CA . ALA A 1 103 ? 6.139 14.353 -17.490 1.00 54.81 103 ALA A CA 1
ATOM 834 C C . ALA A 1 103 ? 5.130 15.167 -16.660 1.00 54.81 103 ALA A C 1
ATOM 836 O O . ALA A 1 103 ? 4.845 14.791 -15.530 1.00 54.81 103 ALA A O 1
ATOM 837 N N . ASN A 1 104 ? 4.541 16.229 -17.225 1.00 53.31 104 ASN A N 1
ATOM 838 C CA . ASN A 1 104 ? 3.642 17.122 -16.486 1.00 53.31 104 ASN A CA 1
ATOM 839 C C . ASN A 1 104 ? 2.261 16.500 -16.235 1.00 53.31 104 ASN A C 1
ATOM 841 O O . ASN A 1 104 ? 1.786 16.545 -15.106 1.00 53.31 104 ASN A O 1
ATOM 845 N N . GLU A 1 105 ? 1.640 15.872 -17.240 1.00 59.94 105 GLU A N 1
ATOM 846 C CA . GLU A 1 105 ? 0.336 15.204 -17.064 1.00 59.94 105 GLU A CA 1
ATOM 847 C C . GLU A 1 105 ? 0.445 13.948 -16.183 1.00 59.94 105 GLU A C 1
ATOM 849 O O . GLU A 1 105 ? -0.410 13.695 -15.333 1.00 59.94 105 GLU A O 1
ATOM 854 N N . SER A 1 106 ? 1.530 13.176 -16.335 1.00 69.19 106 SER A N 1
ATOM 855 C CA . SER A 1 106 ? 1.817 12.031 -15.461 1.00 69.19 106 SER A CA 1
ATOM 856 C C . SER A 1 106 ? 2.033 12.474 -14.013 1.00 69.19 106 SER A C 1
ATOM 858 O O . SER A 1 106 ? 1.523 11.830 -13.100 1.00 69.19 106 SER A O 1
ATOM 860 N N . LEU A 1 107 ? 2.761 13.574 -13.797 1.00 73.62 107 LEU A N 1
ATOM 861 C CA . LEU A 1 107 ? 3.015 14.118 -12.465 1.00 73.62 107 LEU A CA 1
ATOM 862 C C . LEU A 1 107 ? 1.734 14.653 -11.815 1.00 73.62 107 LEU A C 1
ATOM 864 O O . LEU A 1 107 ? 1.516 14.424 -10.629 1.00 73.62 107 LEU A O 1
ATOM 868 N N . GLU A 1 108 ? 0.875 15.335 -12.573 1.00 76.69 108 GLU A N 1
ATOM 869 C CA . GLU A 1 108 ? -0.402 15.840 -12.062 1.00 76.69 108 GLU A CA 1
ATOM 870 C C . GLU A 1 108 ? -1.287 14.694 -11.565 1.00 76.69 108 GLU A C 1
ATOM 872 O O . GLU A 1 108 ? -1.791 14.742 -10.441 1.00 76.69 108 GLU A O 1
ATOM 877 N N . ARG A 1 109 ? -1.395 13.617 -12.348 1.00 82.31 109 ARG A N 1
ATOM 878 C CA . ARG A 1 109 ? -2.167 12.435 -11.955 1.00 82.31 109 ARG A CA 1
ATOM 879 C C . ARG A 1 109 ? -1.527 11.670 -10.797 1.00 82.31 109 ARG A C 1
ATOM 881 O O . ARG A 1 109 ? -2.242 11.209 -9.910 1.00 82.31 109 ARG A O 1
ATOM 888 N N . ASP A 1 110 ? -0.198 11.569 -10.760 1.00 81.31 110 ASP A N 1
ATOM 889 C CA . ASP A 1 110 ? 0.531 11.006 -9.616 1.00 81.31 110 ASP A CA 1
ATOM 890 C C . ASP A 1 110 ? 0.201 11.766 -8.325 1.00 81.31 110 ASP A C 1
ATOM 892 O O . ASP A 1 110 ? -0.118 11.161 -7.297 1.00 81.31 110 ASP A O 1
ATOM 896 N N . MET A 1 111 ? 0.252 13.099 -8.387 1.00 82.12 111 MET A N 1
ATOM 897 C CA . MET A 1 111 ? -0.068 13.974 -7.266 1.00 82.12 111 MET A CA 1
ATOM 898 C C . MET A 1 111 ? -1.537 13.862 -6.871 1.00 82.12 111 MET A C 1
ATOM 900 O O . MET A 1 111 ? -1.829 13.791 -5.681 1.00 82.12 111 MET A O 1
ATOM 904 N N . GLU A 1 112 ? -2.463 13.823 -7.828 1.00 88.06 112 GLU A N 1
ATOM 905 C CA . GLU A 1 112 ? -3.892 13.650 -7.561 1.00 88.06 112 GLU A CA 1
ATOM 906 C C . GLU A 1 112 ? -4.159 12.350 -6.793 1.00 88.06 112 GLU A C 1
ATOM 908 O O . GLU A 1 112 ? -4.787 12.371 -5.729 1.00 88.06 112 GLU A O 1
ATOM 913 N N . MET A 1 113 ? -3.629 11.231 -7.289 1.00 88.44 113 MET A N 1
ATOM 914 C CA . MET A 1 113 ? -3.813 9.911 -6.688 1.00 88.44 113 MET A CA 1
ATOM 915 C C . MET A 1 113 ? -3.184 9.839 -5.292 1.00 88.44 113 MET A C 1
ATOM 917 O O . MET A 1 113 ? -3.814 9.351 -4.349 1.00 88.44 113 MET A O 1
ATOM 921 N N . ALA A 1 114 ? -1.972 10.380 -5.128 1.00 85.12 114 ALA A N 1
ATOM 922 C CA . ALA A 1 114 ? -1.295 10.429 -3.835 1.00 85.12 114 ALA A CA 1
ATOM 923 C C . ALA A 1 114 ? -2.044 11.322 -2.835 1.00 85.12 114 ALA A C 1
ATOM 925 O O . ALA A 1 114 ? -2.282 10.907 -1.702 1.00 85.12 114 ALA A O 1
ATOM 926 N N . ASN A 1 115 ? -2.473 12.515 -3.255 1.00 87.00 115 ASN A N 1
ATOM 927 C CA . ASN A 1 115 ? -3.233 13.447 -2.420 1.00 87.00 115 ASN A CA 1
ATOM 928 C C . ASN A 1 115 ? -4.572 12.857 -1.989 1.00 87.00 115 ASN A C 1
ATOM 930 O O . ASN A 1 115 ? -4.979 13.026 -0.840 1.00 87.00 115 ASN A O 1
ATOM 934 N N . ARG A 1 116 ? -5.261 12.147 -2.886 1.00 90.69 116 ARG A N 1
ATOM 935 C CA . ARG A 1 116 ? -6.525 11.488 -2.561 1.00 90.69 116 ARG A CA 1
ATOM 936 C C . ARG A 1 116 ? -6.339 10.404 -1.504 1.00 90.69 116 ARG A C 1
ATOM 938 O O . ARG A 1 116 ? -7.113 10.375 -0.550 1.00 90.69 116 ARG A O 1
ATOM 945 N N . LEU A 1 117 ? -5.319 9.556 -1.645 1.00 92.56 117 LEU A N 1
ATOM 946 C CA . LEU A 1 117 ? -5.001 8.543 -0.639 1.00 92.56 117 LEU A CA 1
ATOM 947 C C . LEU A 1 117 ? -4.633 9.191 0.703 1.00 92.56 117 LEU A C 1
ATOM 949 O O . LEU A 1 117 ? -5.211 8.830 1.725 1.00 92.56 117 LEU A O 1
ATOM 953 N N . MET A 1 118 ? -3.734 10.181 0.701 1.00 92.19 118 MET A N 1
ATOM 954 C CA . MET A 1 118 ? -3.332 10.894 1.921 1.00 92.19 118 MET A CA 1
ATOM 955 C C . MET A 1 118 ? -4.528 11.529 2.627 1.00 92.19 118 MET A C 1
ATOM 957 O O . MET A 1 118 ? -4.691 11.344 3.826 1.00 92.19 118 MET A O 1
ATOM 961 N N . LYS A 1 119 ? -5.419 12.192 1.885 1.00 94.75 119 LYS A N 1
ATOM 962 C CA . LYS A 1 119 ? -6.615 12.819 2.452 1.00 94.75 119 LYS A CA 1
ATOM 963 C C . LYS A 1 119 ? -7.528 11.812 3.151 1.00 94.75 119 LYS A C 1
ATOM 965 O O . LYS A 1 119 ? -8.070 12.119 4.206 1.00 94.75 119 LYS A O 1
ATOM 970 N N . VAL A 1 120 ? -7.714 10.625 2.573 1.00 96.88 120 VAL A N 1
ATOM 971 C CA . VAL A 1 120 ? -8.545 9.577 3.186 1.00 96.88 120 VAL A CA 1
ATOM 972 C C . VAL A 1 120 ? -7.874 8.989 4.434 1.00 96.88 120 VAL A C 1
ATOM 974 O O . VAL A 1 120 ? -8.564 8.710 5.413 1.00 96.88 120 VAL A O 1
ATOM 977 N N . LEU A 1 121 ? -6.547 8.832 4.427 1.00 93.88 121 LEU A N 1
ATOM 978 C CA . LEU A 1 121 ? -5.792 8.390 5.605 1.00 93.88 121 LEU A CA 1
ATOM 979 C C . LEU A 1 121 ? -5.857 9.428 6.737 1.00 93.88 121 LEU A C 1
ATOM 981 O O . LEU A 1 121 ? -6.147 9.070 7.873 1.00 93.88 121 LEU A O 1
ATOM 985 N N . GLU A 1 122 ? -5.676 10.712 6.427 1.00 94.19 122 GLU A N 1
ATOM 986 C CA . GLU A 1 122 ? -5.819 11.805 7.398 1.00 94.19 122 GLU A CA 1
ATOM 987 C C . GLU A 1 122 ? -7.250 11.910 7.937 1.00 94.19 122 GLU A C 1
ATOM 989 O O . GLU A 1 122 ? -7.455 12.150 9.126 1.00 94.19 122 GLU A O 1
ATOM 994 N N . GLU A 1 123 ? -8.259 11.726 7.082 1.00 97.06 123 GLU A N 1
ATOM 995 C CA . GLU A 1 123 ? -9.661 11.685 7.503 1.00 97.06 123 GLU A CA 1
ATOM 996 C C . GLU A 1 123 ? -9.893 10.576 8.534 1.00 97.06 123 GLU A C 1
ATOM 998 O O . GLU A 1 123 ? -10.526 10.820 9.562 1.00 97.06 123 GLU A O 1
ATOM 1003 N N . PHE A 1 124 ? -9.357 9.380 8.281 1.00 97.19 124 PHE A N 1
ATOM 1004 C CA . PHE A 1 124 ? -9.425 8.265 9.219 1.00 97.19 124 PHE A CA 1
ATOM 1005 C C . PHE A 1 124 ? -8.725 8.588 10.542 1.00 97.19 124 PHE A C 1
ATOM 1007 O O . PHE A 1 124 ? -9.336 8.443 11.602 1.00 97.19 124 PHE A O 1
ATOM 1014 N N . ASP A 1 125 ? -7.473 9.051 10.488 1.00 94.00 125 ASP A N 1
ATOM 1015 C CA . ASP A 1 125 ? -6.665 9.319 11.683 1.00 94.00 125 ASP A CA 1
ATOM 1016 C C . ASP A 1 125 ? -7.348 10.369 12.579 1.00 94.00 125 ASP A C 1
ATOM 1018 O O . ASP A 1 125 ? -7.454 10.193 13.798 1.00 94.00 125 ASP A O 1
ATOM 1022 N N . ASN A 1 126 ? -7.891 11.428 11.969 1.00 95.06 126 ASN A N 1
ATOM 1023 C CA . ASN A 1 126 ? -8.664 12.450 12.672 1.00 95.06 126 ASN A CA 1
ATOM 1024 C C . ASN A 1 126 ? -9.944 11.869 13.279 1.00 95.06 126 ASN A C 1
ATOM 1026 O O . ASN A 1 126 ? -10.206 12.069 14.466 1.00 95.06 126 ASN A O 1
ATOM 1030 N N . LYS A 1 127 ? -10.726 11.114 12.496 1.00 95.88 127 LYS A N 1
ATOM 1031 C CA . LYS A 1 127 ? -11.998 10.548 12.960 1.00 95.88 127 LYS A CA 1
ATOM 1032 C C . LYS A 1 127 ? -11.801 9.581 14.121 1.00 95.88 127 LYS A C 1
ATOM 1034 O O . LYS A 1 127 ? -12.554 9.645 15.095 1.00 95.88 127 LYS A O 1
ATOM 1039 N N . LEU A 1 128 ? -10.798 8.711 14.040 1.00 93.88 128 LEU A N 1
ATOM 1040 C CA . LEU A 1 128 ? -10.468 7.774 15.104 1.00 93.88 128 LEU A CA 1
ATOM 1041 C C . LEU A 1 128 ? -10.027 8.531 16.368 1.00 93.88 128 LEU A C 1
ATOM 1043 O O . LEU A 1 128 ? -10.610 8.317 17.431 1.00 93.88 128 LEU A O 1
ATOM 1047 N N . SER A 1 129 ? -9.087 9.479 16.250 1.00 91.44 129 SER A N 1
ATOM 1048 C CA . SER A 1 129 ? -8.599 10.267 17.394 1.00 91.44 129 SER A CA 1
ATOM 1049 C C . SER A 1 129 ? -9.716 11.059 18.084 1.00 91.44 129 SER A C 1
ATOM 1051 O O . SER A 1 129 ? -9.838 11.029 19.311 1.00 91.44 129 SER A O 1
ATOM 1053 N N . GLU A 1 130 ? -10.558 11.756 17.317 1.00 94.00 130 GLU A N 1
ATOM 1054 C CA . GLU A 1 130 ? -11.675 12.538 17.856 1.00 94.00 130 GLU A CA 1
ATOM 1055 C C . GLU A 1 130 ? -12.723 11.651 18.532 1.00 94.00 130 GLU A C 1
ATOM 1057 O O . GLU A 1 130 ? -13.194 11.972 19.628 1.00 94.00 130 GLU A O 1
ATOM 1062 N N . SER A 1 131 ? -13.065 10.520 17.910 1.00 93.94 131 SER A N 1
ATOM 1063 C CA . SER A 1 131 ? -14.076 9.597 18.434 1.00 93.94 131 SER A CA 1
ATOM 1064 C C . SER A 1 131 ? -13.615 8.938 19.730 1.00 93.94 131 SER A C 1
ATOM 1066 O O . SER A 1 131 ? -14.382 8.889 20.693 1.00 93.94 131 SER A O 1
ATOM 1068 N N . VAL A 1 132 ? -12.353 8.508 19.802 1.00 90.44 132 VAL A N 1
ATOM 1069 C CA . VAL A 1 132 ? -11.778 7.941 21.029 1.00 90.44 132 VAL A CA 1
ATOM 1070 C C . VAL A 1 132 ? -11.727 8.991 22.138 1.00 90.44 132 VAL A C 1
ATOM 1072 O O . VAL A 1 132 ? -12.237 8.745 23.232 1.00 90.44 132 VAL A O 1
ATOM 1075 N N . LYS A 1 133 ? -11.213 10.200 21.866 1.00 90.06 133 LYS A N 1
ATOM 1076 C CA . LYS A 1 133 ? -11.182 11.299 22.854 1.00 90.06 133 LYS A CA 1
ATOM 1077 C C . LYS A 1 133 ? -12.572 11.632 23.388 1.00 90.06 133 LYS A C 1
ATOM 1079 O O . LYS A 1 133 ? -12.742 11.859 24.586 1.00 90.06 133 LYS A O 1
ATOM 1084 N N . LYS A 1 134 ? -13.578 11.653 22.513 1.00 92.38 134 LYS A N 1
ATOM 1085 C CA . LYS A 1 134 ? -14.969 11.881 22.906 1.00 92.38 134 LYS A CA 1
ATOM 1086 C C . LYS A 1 134 ? -15.476 10.783 23.843 1.00 92.38 134 LYS A C 1
ATOM 1088 O O . LYS A 1 134 ? -16.026 11.113 24.890 1.00 92.38 134 LYS A O 1
ATOM 1093 N N . LEU A 1 135 ? -15.249 9.511 23.512 1.00 91.31 135 LEU A N 1
ATOM 1094 C CA . LEU A 1 135 ? -15.658 8.382 24.355 1.00 91.31 135 LEU A CA 1
ATOM 1095 C C . LEU A 1 135 ? -14.991 8.419 25.735 1.00 91.31 135 LEU A C 1
ATOM 1097 O O . LEU A 1 135 ? -15.672 8.218 26.737 1.00 91.31 135 LEU A O 1
ATOM 1101 N N . HIS A 1 136 ? -13.702 8.754 25.798 1.00 87.69 136 HIS A N 1
ATOM 1102 C CA . HIS A 1 136 ? -12.976 8.930 27.058 1.00 87.69 136 HIS A CA 1
ATOM 1103 C C . HIS A 1 136 ? -13.552 10.043 27.942 1.00 87.69 136 HIS A C 1
ATOM 1105 O O . HIS A 1 136 ? -13.665 9.874 29.154 1.00 87.69 136 HIS A O 1
ATOM 1111 N N . ASN A 1 137 ? -13.939 11.173 27.347 1.00 88.12 137 ASN A N 1
ATOM 1112 C CA . ASN A 1 137 ? -14.534 12.288 28.086 1.00 88.12 137 ASN A CA 1
ATOM 1113 C C . ASN A 1 137 ? -15.968 11.986 28.558 1.00 88.12 137 ASN A C 1
ATOM 1115 O O . ASN A 1 137 ? -16.379 12.450 29.620 1.00 88.12 137 ASN A O 1
ATOM 1119 N N . GLU A 1 138 ? -16.744 11.242 27.765 1.00 90.75 138 GLU A N 1
ATOM 1120 C CA . GLU A 1 138 ? -18.133 10.878 28.081 1.00 90.75 138 GLU A CA 1
ATOM 1121 C C . GLU A 1 138 ? -18.234 9.715 29.079 1.00 90.75 138 GLU A C 1
ATOM 1123 O O . GLU A 1 138 ? -19.216 9.619 29.821 1.00 90.75 138 GLU A O 1
ATOM 1128 N N . ILE A 1 139 ? -17.241 8.824 29.091 1.00 87.94 139 ILE A N 1
ATOM 1129 C CA . ILE A 1 139 ? -17.206 7.616 29.915 1.00 87.94 139 ILE A CA 1
ATOM 1130 C C . ILE A 1 139 ? -15.888 7.602 30.703 1.00 87.94 139 ILE A C 1
ATOM 1132 O O . ILE A 1 139 ? -14.958 6.885 30.331 1.00 87.94 139 ILE A O 1
ATOM 1136 N N . PRO A 1 140 ? -15.787 8.386 31.793 1.00 80.56 140 PRO A N 1
ATOM 1137 C CA . PRO A 1 140 ? -14.601 8.373 32.635 1.00 80.56 140 PRO A CA 1
ATOM 1138 C C . PRO A 1 140 ? -14.380 6.966 33.205 1.00 80.56 140 PRO A C 1
ATOM 1140 O O . PRO A 1 140 ? -15.296 6.335 33.741 1.00 80.56 140 PRO A O 1
ATOM 1143 N N . CYS A 1 141 ? -13.159 6.471 33.036 1.00 77.94 141 CYS A N 1
ATOM 1144 C CA . CYS A 1 141 ? -12.678 5.199 33.555 1.00 77.94 141 CYS A CA 1
ATOM 1145 C C . CYS A 1 141 ? -11.361 5.476 34.284 1.00 77.94 141 CYS A C 1
ATOM 1147 O O . CYS A 1 141 ? -10.381 5.879 33.658 1.00 77.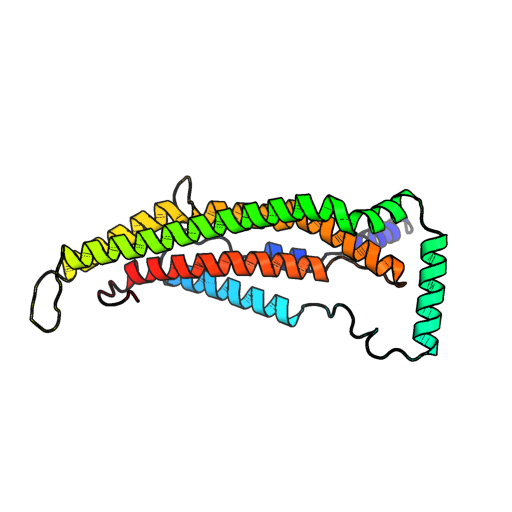94 141 CYS A O 1
ATOM 1149 N N . ASP A 1 142 ? -11.349 5.251 35.598 1.00 72.75 142 ASP A N 1
ATOM 1150 C CA . ASP A 1 142 ? -10.140 5.251 36.420 1.00 72.75 142 ASP A CA 1
ATOM 1151 C C . ASP A 1 142 ? -9.969 3.866 37.079 1.00 72.75 142 ASP A C 1
ATOM 1153 O O . ASP A 1 142 ? -10.643 3.551 38.070 1.00 72.75 142 ASP A O 1
ATOM 1157 N N . PRO A 1 143 ? -9.059 3.026 36.556 1.00 61.81 143 PRO A N 1
ATOM 1158 C CA . PRO A 1 143 ? -8.806 1.690 37.091 1.00 61.81 143 PRO A CA 1
ATOM 1159 C C . PRO A 1 143 ? -8.076 1.707 38.440 1.00 61.81 143 PRO A C 1
ATOM 1161 O O . PRO A 1 143 ? -8.106 0.709 39.159 1.00 61.81 143 PRO A O 1
ATOM 1164 N N . GLY A 1 144 ? -7.411 2.812 38.792 1.00 60.72 144 GLY A N 1
ATOM 1165 C CA . GLY A 1 144 ? -6.678 2.977 40.047 1.00 60.72 144 GLY A CA 1
ATOM 1166 C C . GLY A 1 144 ? -7.541 3.512 41.192 1.00 60.72 144 GLY A C 1
ATOM 1167 O O . GLY A 1 144 ? -7.240 3.238 42.355 1.00 60.72 144 GLY A O 1
ATOM 1168 N N . LEU A 1 145 ? -8.619 4.238 40.880 1.00 59.75 145 LEU A N 1
ATOM 1169 C CA . LEU A 1 145 ? -9.516 4.853 41.871 1.00 59.75 145 LEU A CA 1
ATOM 1170 C C . LEU A 1 145 ? -10.862 4.130 42.048 1.00 59.75 145 LEU A C 1
ATOM 1172 O O . LEU A 1 145 ? -11.681 4.555 42.864 1.00 59.75 145 LEU A O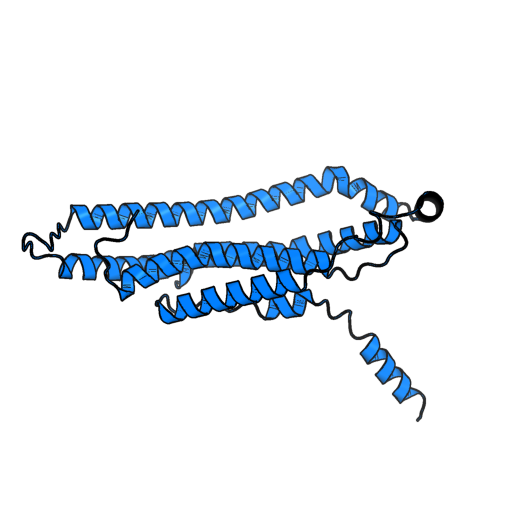 1
ATOM 1176 N N . GLY A 1 146 ? -11.082 3.010 41.353 1.00 55.16 146 GLY A N 1
ATOM 1177 C CA . GLY A 1 146 ? -12.306 2.211 41.480 1.00 55.16 146 GLY A CA 1
ATOM 1178 C C . GLY A 1 146 ? -13.525 2.825 40.783 1.00 55.16 146 GLY A C 1
ATOM 1179 O O . GLY A 1 146 ? -14.658 2.458 41.106 1.00 55.16 146 GLY A O 1
ATOM 1180 N N . GLU A 1 147 ? -13.320 3.751 39.838 1.00 57.75 147 GLU A N 1
ATOM 1181 C CA . GLU A 1 147 ? -14.406 4.278 39.012 1.00 57.75 147 GLU A CA 1
ATOM 1182 C C . GLU A 1 147 ? -14.898 3.210 38.027 1.00 57.75 147 GLU A C 1
ATOM 1184 O O . GLU A 1 147 ? -14.158 2.631 37.232 1.00 57.75 147 GLU A O 1
ATOM 1189 N N . THR A 1 148 ? -16.195 2.934 38.102 1.00 67.06 148 THR A N 1
ATOM 1190 C CA . THR A 1 148 ? -16.853 1.782 37.485 1.00 67.06 148 THR A CA 1
ATOM 1191 C C . THR A 1 148 ? -17.531 2.180 36.181 1.00 67.06 148 THR A C 1
ATOM 1193 O O . THR A 1 148 ? -18.735 2.381 36.152 1.00 67.06 148 THR A O 1
ATOM 1196 N N . ASN A 1 149 ? -16.771 2.303 35.089 1.00 80.69 149 ASN A N 1
ATOM 1197 C CA . ASN A 1 149 ? -17.323 2.335 33.720 1.00 80.69 149 ASN A CA 1
ATOM 1198 C C . ASN A 1 149 ? -16.361 1.788 32.647 1.00 80.69 149 ASN A C 1
ATOM 1200 O O . ASN A 1 149 ? -16.661 1.873 31.457 1.00 80.69 149 ASN A O 1
ATOM 1204 N N . CYS A 1 150 ? -15.226 1.209 33.043 1.00 83.12 150 CYS A N 1
ATOM 1205 C CA . CYS A 1 150 ? -14.206 0.711 32.120 1.00 83.12 150 CYS A CA 1
ATOM 1206 C C . CYS A 1 150 ? -14.749 -0.349 31.146 1.00 83.12 150 CYS A C 1
ATOM 1208 O O . CYS A 1 150 ? -14.470 -0.267 29.954 1.00 83.12 150 CYS A O 1
ATOM 1210 N N . ASP A 1 151 ? -15.634 -1.241 31.604 1.00 85.00 151 ASP A N 1
ATOM 1211 C CA . ASP A 1 151 ? -16.315 -2.224 30.744 1.00 85.00 151 ASP A CA 1
ATOM 1212 C C . ASP A 1 151 ? -17.222 -1.558 29.696 1.00 85.00 151 ASP A C 1
ATOM 1214 O O . ASP A 1 151 ? -17.330 -2.006 28.552 1.00 85.00 151 ASP A O 1
ATOM 1218 N N . LYS A 1 152 ? -17.877 -0.452 30.075 1.00 88.62 152 LYS A N 1
ATOM 1219 C CA . LYS A 1 152 ? -18.741 0.319 29.177 1.00 88.62 152 LYS A CA 1
ATOM 1220 C C . LYS A 1 152 ? -17.912 1.072 28.139 1.00 88.62 152 LYS A C 1
ATOM 1222 O O . LYS A 1 152 ? -18.298 1.095 26.974 1.00 88.62 152 LYS A O 1
ATOM 1227 N N . LEU A 1 153 ? -16.792 1.672 28.546 1.00 88.25 153 LEU A N 1
ATOM 1228 C CA . LEU A 1 153 ? -15.865 2.331 27.626 1.00 88.25 153 LEU A CA 1
ATOM 1229 C C . LEU A 1 153 ? -15.259 1.312 26.652 1.00 88.25 153 LEU A C 1
ATOM 1231 O O . LEU A 1 153 ? -15.366 1.515 25.448 1.00 88.25 153 LEU A O 1
ATOM 1235 N N . SER A 1 154 ? -14.749 0.184 27.154 1.00 87.94 154 SER A N 1
ATOM 1236 C CA . SER A 1 154 ? -14.275 -0.957 26.355 1.00 87.94 154 SER A CA 1
ATOM 1237 C C . SER A 1 154 ? -15.305 -1.382 25.300 1.00 87.94 154 SER A C 1
ATOM 1239 O O . SER A 1 154 ? -15.003 -1.382 24.108 1.00 87.94 154 SER A O 1
ATOM 1241 N N . SER A 1 155 ? -16.556 -1.624 25.708 1.00 90.25 155 SER A N 1
ATOM 1242 C CA . SER A 1 155 ? -17.629 -2.016 24.781 1.00 90.25 155 SER A CA 1
ATOM 1243 C C . SER A 1 155 ? -17.854 -0.977 23.674 1.00 90.25 155 SER A C 1
ATOM 1245 O O . SER A 1 155 ? -18.047 -1.331 22.513 1.00 90.25 155 SER A O 1
ATOM 1247 N N . ARG A 1 156 ? -17.792 0.320 24.006 1.00 92.62 156 ARG A N 1
ATOM 1248 C CA . ARG A 1 156 ? -17.964 1.408 23.030 1.00 92.62 156 ARG A CA 1
ATOM 1249 C C . ARG A 1 156 ? -16.766 1.580 22.099 1.00 92.62 156 ARG A C 1
ATOM 1251 O O . ARG A 1 156 ? -16.969 1.955 20.948 1.00 92.62 156 ARG A O 1
ATOM 1258 N N . LEU A 1 157 ? -15.550 1.311 22.569 1.00 91.88 157 LEU A N 1
ATOM 1259 C CA . LEU A 1 157 ? -14.343 1.315 21.738 1.00 91.88 157 LEU A CA 1
ATOM 1260 C C . LEU A 1 157 ? -14.360 0.150 20.736 1.00 91.88 157 LEU A C 1
ATOM 1262 O O . LEU A 1 157 ? -14.044 0.354 19.567 1.00 91.88 157 LEU A O 1
ATOM 1266 N N . ILE A 1 158 ? -14.833 -1.029 21.153 1.00 92.38 158 ILE A N 1
ATOM 1267 C CA . ILE A 1 158 ? -15.056 -2.175 20.258 1.00 92.38 158 ILE A CA 1
ATOM 1268 C C . ILE A 1 158 ? -16.089 -1.828 19.176 1.00 92.38 158 ILE A C 1
ATOM 1270 O O . ILE A 1 158 ? -15.844 -2.050 17.992 1.00 92.38 158 ILE A O 1
ATOM 1274 N N . GLU A 1 159 ? -17.234 -1.252 19.555 1.00 94.44 159 GLU A N 1
ATOM 1275 C CA . GLU A 1 159 ? -18.263 -0.828 18.593 1.00 94.44 159 GLU A CA 1
ATOM 1276 C C . GLU A 1 159 ? -17.733 0.218 17.600 1.00 94.44 159 GLU A C 1
ATOM 1278 O O . GLU A 1 159 ? -17.996 0.107 16.402 1.00 94.44 159 GLU A O 1
ATOM 1283 N N . LEU A 1 160 ? -16.950 1.193 18.079 1.00 94.50 160 LEU A N 1
ATOM 1284 C CA . LEU A 1 160 ? -16.281 2.181 17.229 1.00 94.50 160 LEU A CA 1
ATOM 1285 C C . LEU A 1 160 ? -15.316 1.511 16.243 1.00 94.50 160 LEU A C 1
ATOM 1287 O O . LEU A 1 160 ? -15.303 1.870 15.067 1.00 94.50 160 LEU A O 1
ATOM 1291 N N . SER A 1 161 ? -14.525 0.536 16.703 1.00 94.50 161 SER A N 1
ATOM 1292 C CA . SER A 1 161 ? -13.613 -0.209 15.832 1.00 94.50 161 SER A CA 1
ATOM 1293 C C . SER A 1 161 ? -14.364 -0.919 14.704 1.00 94.50 161 SER A C 1
ATOM 1295 O O . SER A 1 161 ? -13.971 -0.826 13.540 1.00 94.50 161 SER A O 1
ATOM 1297 N N . ILE A 1 162 ? -15.489 -1.565 15.022 1.00 95.00 162 ILE A N 1
ATOM 1298 C CA . ILE A 1 162 ? -16.332 -2.251 14.034 1.00 95.00 162 ILE A CA 1
ATOM 1299 C C . ILE A 1 162 ? -16.918 -1.252 13.025 1.00 95.00 162 ILE A C 1
ATOM 1301 O O . ILE A 1 162 ? -16.876 -1.511 11.822 1.00 95.00 162 ILE A O 1
ATOM 1305 N N . GLU A 1 163 ? -17.426 -0.105 13.488 1.00 96.06 163 GLU A N 1
ATOM 1306 C CA . GLU A 1 163 ? -17.972 0.952 12.622 1.00 96.06 163 GLU A CA 1
ATOM 1307 C C . GLU A 1 163 ? -16.915 1.482 11.643 1.00 96.06 163 GLU A C 1
ATOM 1309 O O . GLU A 1 163 ? -17.148 1.541 10.434 1.00 96.06 163 GLU A O 1
ATOM 1314 N N . LEU A 1 164 ? -15.728 1.826 12.148 1.00 96.69 164 LEU A N 1
ATOM 1315 C CA . LEU A 1 164 ? -14.642 2.348 11.319 1.00 96.69 164 LEU A CA 1
ATOM 1316 C C . LEU A 1 164 ? -14.042 1.268 10.408 1.00 96.69 164 LEU A C 1
ATOM 1318 O O . LEU A 1 164 ? -13.643 1.568 9.282 1.00 96.69 164 LEU A O 1
ATOM 1322 N N . SER A 1 165 ? -14.024 0.007 10.841 1.00 96.69 165 SER A N 1
ATOM 1323 C CA . SER A 1 165 ? -13.634 -1.120 9.989 1.00 96.69 165 SER A CA 1
ATOM 1324 C C . SER A 1 165 ? -14.563 -1.251 8.783 1.00 96.69 165 SER A C 1
ATOM 1326 O O . SER A 1 165 ? -14.081 -1.410 7.661 1.00 96.69 165 SER A O 1
ATOM 1328 N N . ASP A 1 166 ? -15.880 -1.138 8.980 1.00 97.19 166 ASP A N 1
ATOM 1329 C CA . ASP A 1 166 ? -16.857 -1.163 7.885 1.00 97.19 166 ASP A CA 1
ATOM 1330 C C . ASP A 1 166 ? -16.675 0.037 6.942 1.00 97.19 166 ASP A C 1
ATOM 1332 O O . ASP A 1 166 ? -16.520 -0.134 5.733 1.00 97.19 166 ASP A O 1
ATOM 1336 N N . GLU A 1 167 ? -16.590 1.253 7.478 1.00 97.81 167 GLU A N 1
ATOM 1337 C CA . GLU A 1 167 ? -16.494 2.468 6.663 1.00 97.81 167 GLU A CA 1
ATOM 1338 C C . GLU A 1 167 ? -15.201 2.557 5.835 1.00 97.81 167 GLU A C 1
ATOM 1340 O O . GLU A 1 167 ? -15.219 3.039 4.695 1.00 97.81 167 GLU A O 1
ATOM 1345 N N . TYR A 1 168 ? -14.069 2.111 6.383 1.00 97.94 168 TYR A N 1
ATOM 1346 C CA . TYR A 1 168 ? -12.764 2.328 5.759 1.00 97.94 168 TYR A CA 1
ATOM 1347 C C . TYR A 1 168 ? -12.178 1.084 5.076 1.00 97.94 168 TYR A C 1
ATOM 1349 O O . TYR A 1 168 ? -11.411 1.255 4.121 1.00 97.94 168 TYR A O 1
ATOM 1357 N N . PHE A 1 169 ? -12.567 -0.138 5.471 1.00 97.31 169 PHE A N 1
ATOM 1358 C CA . PHE A 1 169 ? -11.923 -1.378 4.999 1.00 97.31 169 PHE A CA 1
ATOM 1359 C C . PHE A 1 169 ? -12.871 -2.484 4.500 1.00 97.31 169 PHE A C 1
ATOM 1361 O O . PHE A 1 169 ? -12.552 -3.126 3.496 1.00 97.31 169 PHE A O 1
ATOM 1368 N N . LEU A 1 170 ? -14.010 -2.725 5.157 1.00 95.56 170 LEU A N 1
ATOM 1369 C CA . LEU A 1 170 ? -14.818 -3.940 4.946 1.00 95.56 170 LEU A CA 1
ATOM 1370 C C . LEU A 1 170 ? -16.154 -3.718 4.229 1.00 95.56 170 LEU A C 1
ATOM 1372 O O . LEU A 1 170 ? -16.653 -4.646 3.590 1.00 95.56 170 LEU A O 1
ATOM 1376 N N . GLY A 1 171 ? -16.734 -2.526 4.344 1.00 92.44 171 GLY A N 1
ATOM 1377 C CA . GLY A 1 171 ? -18.086 -2.235 3.885 1.00 92.44 171 GLY A CA 1
ATOM 1378 C C . GLY A 1 171 ? -18.232 -2.244 2.367 1.00 92.44 171 GLY A C 1
ATOM 1379 O O . GLY A 1 171 ? -17.300 -2.519 1.614 1.00 92.44 171 GLY A O 1
ATOM 1380 N N . ALA A 1 172 ? -19.430 -1.911 1.886 1.00 92.38 172 ALA A N 1
ATOM 1381 C CA . ALA A 1 172 ? -19.722 -1.921 0.449 1.00 92.38 172 ALA A CA 1
ATOM 1382 C C . ALA A 1 172 ? -18.904 -0.887 -0.349 1.00 92.38 172 ALA A C 1
ATOM 1384 O O . ALA A 1 172 ? -18.628 -1.106 -1.524 1.00 92.38 172 ALA A O 1
ATOM 1385 N N . ASN A 1 173 ? -18.529 0.229 0.286 1.00 93.31 173 ASN A N 1
ATOM 1386 C CA . ASN A 1 173 ? -17.724 1.299 -0.311 1.00 93.31 173 ASN A CA 1
ATOM 1387 C C . ASN A 1 173 ? -16.607 1.721 0.660 1.00 93.31 173 ASN A C 1
ATOM 1389 O O . ASN A 1 173 ? -16.672 2.817 1.223 1.00 93.31 173 ASN A O 1
ATOM 1393 N N . PRO A 1 174 ? -15.611 0.854 0.903 1.00 96.88 174 PRO A N 1
ATOM 1394 C CA . PRO A 1 174 ? -14.627 1.082 1.948 1.0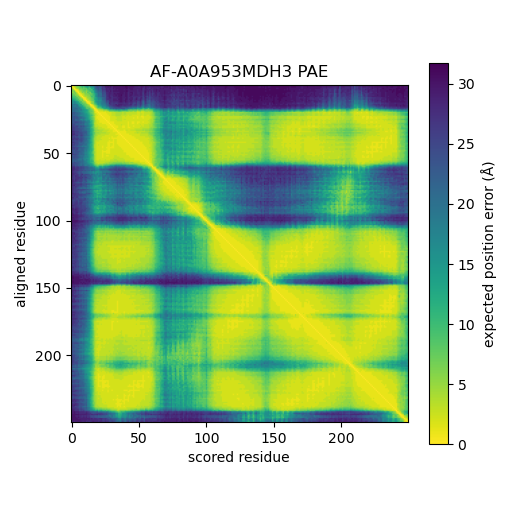0 96.88 174 PRO A CA 1
ATOM 1395 C C . PRO A 1 174 ? -13.629 2.150 1.494 1.00 96.88 174 PRO A C 1
ATOM 1397 O O . PRO A 1 174 ? -12.987 1.997 0.452 1.00 96.88 174 PRO A O 1
ATOM 1400 N N . LYS A 1 175 ? -13.502 3.248 2.244 1.00 97.81 175 LYS A N 1
ATOM 1401 C CA . LYS A 1 175 ? -12.762 4.443 1.799 1.00 97.81 175 LYS A CA 1
ATOM 1402 C C . LYS A 1 175 ? -11.264 4.195 1.571 1.00 97.81 175 LYS A C 1
ATOM 1404 O O . LYS A 1 175 ? -10.777 4.470 0.474 1.00 97.81 175 LYS A O 1
ATOM 1409 N N . ILE A 1 176 ? -10.539 3.682 2.575 1.00 97.56 176 ILE A N 1
ATOM 1410 C CA . ILE A 1 176 ? -9.083 3.450 2.480 1.00 97.56 176 ILE A CA 1
ATOM 1411 C C . ILE A 1 176 ? -8.800 2.354 1.461 1.00 97.56 176 ILE A C 1
ATOM 1413 O O . ILE A 1 176 ? -8.009 2.571 0.545 1.00 97.56 176 ILE A O 1
ATOM 1417 N N . LYS A 1 177 ? -9.479 1.207 1.579 1.00 96.69 177 LYS A N 1
ATOM 1418 C CA . LYS A 1 177 ? -9.281 0.082 0.658 1.00 96.69 177 LYS A CA 1
ATOM 1419 C C . LYS A 1 177 ? -9.499 0.500 -0.797 1.00 96.69 177 LYS A C 1
ATOM 1421 O O . LYS A 1 177 ? -8.637 0.248 -1.630 1.00 96.69 177 LYS A O 1
ATOM 1426 N N . SER A 1 178 ? -10.588 1.216 -1.089 1.00 96.56 178 SER A N 1
ATOM 1427 C CA . SER A 1 178 ? -10.867 1.687 -2.453 1.00 96.56 178 SER A CA 1
ATOM 1428 C C . SER A 1 178 ? -9.801 2.660 -2.960 1.00 96.56 178 SER A C 1
ATOM 1430 O O . SER A 1 178 ? -9.396 2.566 -4.113 1.00 96.56 178 SER A O 1
ATOM 1432 N N . ALA A 1 179 ? -9.323 3.583 -2.117 1.00 96.19 179 ALA A N 1
ATOM 1433 C CA . ALA A 1 179 ? -8.283 4.537 -2.503 1.00 96.19 179 ALA A CA 1
ATOM 1434 C C . ALA A 1 179 ? -6.930 3.854 -2.778 1.00 96.19 179 ALA A C 1
ATOM 1436 O O . ALA A 1 179 ? -6.251 4.216 -3.738 1.00 96.19 179 ALA A O 1
ATOM 1437 N N . VAL A 1 180 ? -6.548 2.861 -1.969 1.00 96.44 180 VAL A N 1
ATOM 1438 C CA . VAL A 1 180 ? -5.317 2.079 -2.175 1.00 96.44 180 VAL A CA 1
ATOM 1439 C C . VAL A 1 180 ? -5.426 1.195 -3.416 1.00 96.44 180 VAL A C 1
ATOM 1441 O O . VAL A 1 180 ? -4.500 1.179 -4.224 1.00 96.44 180 VAL A O 1
ATOM 1444 N N . ASP A 1 181 ? -6.552 0.503 -3.607 1.00 95.19 181 ASP A N 1
ATOM 1445 C CA . ASP A 1 181 ? -6.777 -0.341 -4.785 1.00 95.19 181 ASP A CA 1
ATOM 1446 C C . ASP A 1 181 ? -6.742 0.496 -6.073 1.00 95.19 181 ASP A C 1
ATOM 1448 O O . ASP A 1 181 ? -6.100 0.104 -7.046 1.00 95.19 181 ASP A O 1
ATOM 1452 N N . GLU A 1 182 ? -7.350 1.686 -6.068 1.00 94.69 182 GLU A N 1
ATOM 1453 C CA . GLU A 1 182 ? -7.306 2.612 -7.203 1.00 94.69 182 GLU A CA 1
ATOM 1454 C C . GLU A 1 182 ? -5.883 3.120 -7.481 1.00 94.69 182 GLU A C 1
ATOM 1456 O O . GLU A 1 182 ? -5.466 3.191 -8.639 1.00 94.69 182 GLU A O 1
ATOM 1461 N N . PHE A 1 183 ? -5.114 3.432 -6.432 1.00 94.25 183 PHE A N 1
ATOM 1462 C CA . PHE A 1 183 ? -3.711 3.833 -6.556 1.00 94.25 183 PHE A CA 1
ATOM 1463 C C . PHE A 1 183 ? -2.857 2.720 -7.169 1.00 94.25 183 PHE A C 1
ATOM 1465 O O . PHE A 1 183 ? -2.108 2.956 -8.120 1.00 94.25 183 PHE A O 1
ATOM 1472 N N . ASN A 1 184 ? -3.004 1.495 -6.670 1.00 94.00 184 ASN A N 1
ATOM 1473 C CA . ASN A 1 184 ? -2.266 0.335 -7.159 1.00 94.00 184 ASN A CA 1
ATOM 1474 C C . ASN A 1 184 ? -2.658 -0.018 -8.602 1.00 94.00 184 ASN A C 1
ATOM 1476 O O . ASN A 1 184 ? -1.794 -0.326 -9.426 1.00 94.00 184 ASN A O 1
ATOM 1480 N N . ASP A 1 185 ? -3.943 0.087 -8.943 1.00 93.38 185 ASP A N 1
ATOM 1481 C CA . ASP A 1 185 ? -4.423 -0.079 -10.314 1.00 93.38 185 ASP A CA 1
ATOM 1482 C C . ASP A 1 185 ? -3.832 0.970 -11.257 1.00 93.38 185 ASP A C 1
ATOM 1484 O O . ASP A 1 185 ? -3.401 0.632 -12.363 1.00 93.38 185 ASP A O 1
ATOM 1488 N N . TYR A 1 186 ? -3.765 2.230 -10.828 1.00 92.19 186 TYR A N 1
ATOM 1489 C CA . TYR A 1 186 ? -3.111 3.288 -11.589 1.00 92.19 186 TYR A CA 1
ATOM 1490 C C . TYR A 1 186 ? -1.626 2.976 -11.828 1.00 92.19 186 TYR A C 1
ATOM 1492 O O . TYR A 1 186 ? -1.182 3.001 -12.982 1.00 92.19 186 TYR A O 1
ATOM 1500 N N . LEU A 1 187 ? -0.881 2.603 -10.780 1.00 90.44 187 LEU A N 1
ATOM 1501 C CA . LEU A 1 187 ? 0.534 2.250 -10.902 1.00 90.44 187 LEU A CA 1
ATOM 1502 C C . LEU A 1 187 ? 0.758 1.115 -11.907 1.00 90.44 187 LEU A C 1
ATOM 1504 O O . LEU A 1 187 ? 1.595 1.235 -12.797 1.00 90.44 187 LEU A O 1
ATOM 1508 N N . ILE A 1 188 ? 0.002 0.023 -11.797 1.00 89.19 188 ILE A N 1
ATOM 1509 C CA . ILE A 1 188 ? 0.281 -1.205 -12.553 1.00 89.19 188 ILE A CA 1
ATOM 1510 C C . ILE A 1 188 ? -0.319 -1.183 -13.957 1.00 89.19 188 ILE A C 1
ATOM 1512 O O . ILE A 1 188 ? 0.313 -1.651 -14.906 1.00 89.19 188 ILE A O 1
ATOM 1516 N N . LYS A 1 189 ? -1.540 -0.665 -14.113 1.00 87.94 189 LYS A N 1
ATOM 1517 C CA . LYS A 1 189 ? -2.261 -0.706 -15.396 1.00 87.94 189 LYS A CA 1
ATOM 1518 C C . LYS A 1 189 ? -1.955 0.498 -16.277 1.00 87.94 189 LYS A C 1
ATOM 1520 O O . LYS A 1 189 ? -2.101 0.386 -17.490 1.00 87.94 189 LYS A O 1
ATOM 1525 N N . THR A 1 190 ? -1.561 1.624 -15.679 1.00 87.06 190 THR A N 1
ATOM 1526 C CA . THR A 1 190 ? -1.341 2.880 -16.411 1.00 87.06 190 THR A CA 1
ATOM 1527 C C . THR A 1 190 ? 0.131 3.265 -16.424 1.00 87.06 190 THR A C 1
ATOM 1529 O O . THR A 1 190 ? 0.727 3.316 -17.492 1.00 87.06 190 THR A O 1
ATOM 1532 N N . LYS A 1 191 ? 0.740 3.481 -15.253 1.00 85.62 191 LYS A N 1
ATOM 1533 C CA . LYS A 1 191 ? 2.089 4.060 -15.165 1.00 85.62 191 LYS A CA 1
ATOM 1534 C C . LYS A 1 191 ? 3.198 3.086 -15.566 1.00 85.62 191 LYS A C 1
ATOM 1536 O O . LYS A 1 191 ? 4.121 3.444 -16.290 1.00 85.62 191 LYS A O 1
ATOM 1541 N N . LEU A 1 192 ? 3.110 1.838 -15.116 1.00 86.19 192 LEU A N 1
ATOM 1542 C CA . LEU A 1 192 ? 4.148 0.831 -15.325 1.00 86.19 192 LEU A CA 1
ATOM 1543 C C . LEU A 1 192 ? 4.472 0.557 -16.811 1.00 86.19 192 LEU A C 1
ATOM 1545 O O . LEU A 1 192 ? 5.659 0.492 -17.137 1.00 86.19 192 LEU A O 1
ATOM 1549 N N . PRO A 1 193 ? 3.493 0.396 -17.726 1.00 84.94 193 PRO A N 1
ATOM 1550 C CA . PRO A 1 193 ? 3.777 0.266 -19.156 1.00 84.94 193 PRO A CA 1
ATOM 1551 C C . PRO A 1 193 ? 4.638 1.403 -19.719 1.00 84.94 193 PRO A C 1
ATOM 1553 O O . PRO A 1 193 ? 5.590 1.130 -20.456 1.00 84.94 193 PRO A O 1
ATOM 1556 N N . ASP A 1 194 ? 4.331 2.644 -19.339 1.00 83.06 194 ASP A N 1
ATOM 1557 C CA . ASP A 1 194 ? 5.030 3.834 -19.823 1.00 83.06 194 ASP A CA 1
ATOM 1558 C C . ASP A 1 194 ? 6.464 3.889 -19.285 1.00 83.06 194 ASP A C 1
ATOM 1560 O O . ASP A 1 194 ? 7.410 4.091 -20.049 1.00 83.06 194 ASP A O 1
ATOM 1564 N N . GLU A 1 195 ? 6.655 3.625 -17.991 1.00 83.56 195 GLU A N 1
ATOM 1565 C CA . GLU A 1 195 ? 7.986 3.629 -17.371 1.00 83.56 195 GLU A CA 1
ATOM 1566 C C . GLU A 1 195 ? 8.872 2.481 -17.890 1.00 83.56 195 GLU A C 1
ATOM 1568 O O . GLU A 1 195 ? 10.053 2.688 -18.169 1.00 83.56 195 GLU A O 1
ATOM 1573 N N . ILE A 1 196 ? 8.313 1.287 -18.134 1.00 84.69 196 ILE A N 1
ATOM 1574 C CA . ILE A 1 196 ? 9.051 0.186 -18.785 1.00 84.69 196 ILE A CA 1
ATOM 1575 C C . ILE A 1 196 ? 9.503 0.591 -20.191 1.00 84.69 196 ILE A C 1
ATOM 1577 O O . ILE A 1 196 ? 10.591 0.207 -20.630 1.00 84.69 196 ILE A O 1
ATOM 1581 N N . GLN A 1 197 ? 8.663 1.313 -20.934 1.00 80.50 197 GLN A N 1
ATOM 1582 C CA . GLN A 1 197 ? 9.025 1.767 -22.271 1.00 80.50 197 GLN A CA 1
ATOM 1583 C C . GLN A 1 197 ? 10.153 2.805 -22.212 1.00 80.50 197 GLN A C 1
ATOM 1585 O O . GLN A 1 197 ? 11.105 2.696 -22.985 1.00 80.50 197 GLN A O 1
ATOM 1590 N N . ARG A 1 198 ? 10.109 3.733 -21.248 1.00 78.81 198 ARG A N 1
ATOM 1591 C CA . ARG A 1 198 ? 11.191 4.701 -21.005 1.00 78.81 198 ARG A CA 1
ATOM 1592 C C . ARG A 1 198 ? 12.508 4.017 -20.649 1.00 78.81 198 ARG A C 1
ATOM 1594 O O . ARG A 1 198 ? 13.525 4.330 -21.264 1.00 78.81 198 ARG A O 1
ATOM 1601 N N . GLU A 1 199 ? 12.495 3.048 -19.734 1.00 79.94 199 GLU A N 1
ATOM 1602 C CA . GLU A 1 199 ? 13.688 2.267 -19.371 1.00 79.94 199 GLU A CA 1
ATOM 1603 C C . GLU A 1 199 ? 14.307 1.588 -20.605 1.00 79.94 199 GLU A C 1
ATOM 1605 O O . GLU A 1 199 ? 15.516 1.654 -20.837 1.00 79.94 199 GLU A O 1
ATOM 1610 N N . LYS A 1 200 ? 13.474 0.969 -21.450 1.00 80.75 200 LYS A N 1
ATOM 1611 C CA . LYS A 1 200 ? 13.925 0.321 -22.691 1.00 80.75 200 LYS A CA 1
ATOM 1612 C C . LYS A 1 200 ? 14.551 1.300 -23.670 1.00 80.75 200 LYS A C 1
ATOM 1614 O O . LYS A 1 200 ? 15.591 0.978 -24.246 1.00 80.75 200 LYS A O 1
ATOM 1619 N N . ASP A 1 201 ? 13.936 2.460 -23.863 1.00 74.81 201 ASP A N 1
ATOM 1620 C CA . ASP A 1 201 ? 14.438 3.478 -24.782 1.00 74.81 201 ASP A CA 1
ATOM 1621 C C . ASP A 1 201 ? 15.773 4.060 -24.278 1.00 74.81 201 ASP A C 1
ATOM 1623 O O . ASP A 1 201 ? 16.727 4.157 -25.054 1.00 74.81 201 ASP A O 1
ATOM 1627 N N . GLN A 1 202 ? 15.902 4.316 -22.970 1.00 72.81 202 GLN A N 1
ATOM 1628 C CA . GLN A 1 202 ? 17.158 4.745 -22.337 1.00 72.81 202 GLN A CA 1
ATOM 1629 C C . GLN A 1 202 ? 18.270 3.692 -22.469 1.00 72.81 202 GLN A C 1
ATOM 1631 O O . GLN A 1 202 ? 19.369 3.996 -22.937 1.00 72.81 202 GLN A O 1
ATOM 1636 N N . MET A 1 203 ? 17.995 2.432 -22.127 1.00 74.06 203 MET A N 1
ATOM 1637 C CA . MET A 1 203 ? 18.998 1.359 -22.180 1.00 74.06 203 MET A CA 1
ATOM 1638 C C . MET A 1 203 ? 19.422 1.030 -23.616 1.00 74.06 203 MET A C 1
ATOM 1640 O O . MET A 1 203 ? 20.600 0.750 -23.874 1.00 74.06 203 MET A O 1
ATOM 1644 N N . LYS A 1 204 ? 18.500 1.154 -24.581 1.00 74.12 204 LYS A N 1
ATOM 1645 C CA . LYS A 1 204 ? 18.798 1.005 -26.011 1.00 74.12 204 LYS A CA 1
ATOM 1646 C C . LYS A 1 204 ? 19.864 1.999 -26.461 1.00 74.12 204 LYS A C 1
ATOM 1648 O O . LYS A 1 204 ? 20.782 1.592 -27.187 1.00 74.12 204 LYS A O 1
ATOM 1653 N N . LEU A 1 205 ? 19.794 3.255 -26.013 1.00 66.88 205 LEU A N 1
ATOM 1654 C CA . LEU A 1 205 ? 20.812 4.272 -26.304 1.00 66.88 205 LEU A CA 1
ATOM 1655 C C . LEU A 1 205 ? 22.200 3.872 -25.784 1.00 66.88 205 LEU A C 1
ATOM 1657 O O . LEU A 1 205 ? 23.199 4.127 -26.452 1.00 66.88 205 LEU A O 1
ATOM 1661 N N . MET A 1 206 ? 22.263 3.173 -24.651 1.00 67.38 206 MET A N 1
ATOM 1662 C CA . MET A 1 206 ? 23.510 2.758 -23.993 1.00 67.38 206 MET A CA 1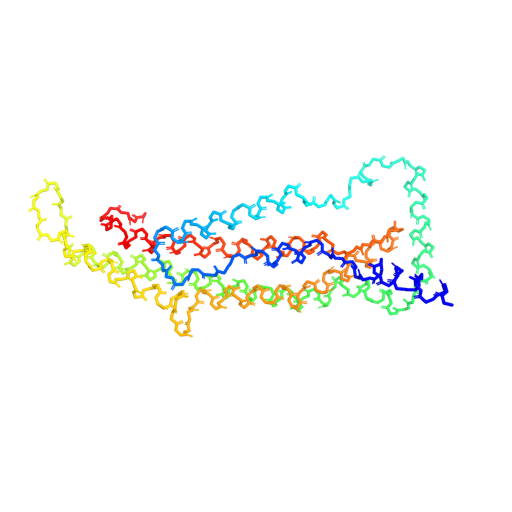
ATOM 1663 C C . MET A 1 206 ? 24.112 1.447 -24.514 1.00 67.38 206 MET A C 1
ATOM 1665 O O . MET A 1 206 ? 25.043 0.918 -23.914 1.00 67.38 206 MET A O 1
ATOM 1669 N N . GLY A 1 207 ? 23.592 0.867 -25.599 1.00 66.88 207 GLY A N 1
ATOM 1670 C CA . GLY A 1 207 ? 24.104 -0.434 -26.063 1.00 66.88 207 GLY A CA 1
ATOM 1671 C C . GLY A 1 207 ? 23.339 -1.646 -25.534 1.00 66.88 207 GLY A C 1
ATOM 1672 O O . GLY A 1 207 ? 23.496 -2.728 -26.095 1.00 66.88 207 GLY A O 1
ATOM 1673 N N . LYS A 1 208 ? 22.497 -1.470 -24.513 1.00 69.50 208 LYS A N 1
ATOM 1674 C CA . LYS A 1 208 ? 21.882 -2.546 -23.730 1.00 69.50 208 LYS A CA 1
ATOM 1675 C C . LYS A 1 208 ? 20.415 -2.782 -24.117 1.00 69.50 208 LYS A C 1
ATOM 1677 O O . LYS A 1 208 ? 19.800 -1.986 -24.820 1.00 69.50 208 LYS A O 1
ATOM 1682 N N . ASN A 1 209 ? 19.861 -3.902 -23.657 1.00 74.56 209 ASN A N 1
ATOM 1683 C CA . ASN A 1 209 ? 18.428 -4.190 -23.705 1.00 74.56 209 ASN A CA 1
ATOM 1684 C C . ASN A 1 209 ? 17.905 -4.264 -22.269 1.00 74.56 209 ASN A C 1
ATOM 1686 O O . ASN A 1 209 ? 18.543 -4.909 -21.440 1.00 74.56 209 ASN A O 1
ATOM 1690 N N . ALA A 1 210 ? 16.742 -3.672 -22.007 1.00 77.00 210 ALA A N 1
ATOM 1691 C CA . ALA A 1 210 ? 16.026 -3.822 -20.743 1.00 77.00 210 ALA A CA 1
ATOM 1692 C C . ALA A 1 210 ? 14.788 -4.708 -20.910 1.00 77.00 210 ALA A C 1
ATOM 1694 O O . ALA A 1 210 ? 14.074 -4.643 -21.918 1.00 77.00 210 ALA A O 1
ATOM 1695 N N . ASP A 1 211 ? 14.511 -5.531 -19.904 1.00 79.94 211 ASP A N 1
ATOM 1696 C CA . ASP A 1 211 ? 13.295 -6.343 -19.819 1.00 79.94 211 ASP A CA 1
ATOM 1697 C C . ASP A 1 211 ? 12.177 -5.658 -19.005 1.00 79.94 211 ASP A C 1
ATOM 1699 O O . ASP A 1 211 ? 11.022 -6.099 -19.064 1.00 79.94 211 ASP A O 1
ATOM 1703 N N . GLY A 1 212 ? 12.487 -4.545 -18.327 1.00 82.94 212 GLY A N 1
ATOM 1704 C CA . GLY A 1 212 ? 11.570 -3.785 -17.477 1.00 82.94 212 GLY A CA 1
ATOM 1705 C C . GLY A 1 212 ? 11.408 -4.357 -16.067 1.00 82.94 212 GLY A C 1
ATOM 1706 O O . GLY A 1 212 ? 10.450 -4.004 -15.377 1.00 82.94 212 GLY A O 1
ATOM 1707 N N . ASN A 1 213 ? 12.271 -5.290 -15.646 1.00 85.88 213 ASN A N 1
ATOM 1708 C CA . ASN A 1 213 ? 12.186 -5.901 -14.320 1.00 85.88 213 ASN A CA 1
ATOM 1709 C C . ASN A 1 213 ? 12.524 -4.930 -13.198 1.00 85.88 213 ASN A C 1
ATOM 1711 O O . ASN A 1 213 ? 11.838 -4.957 -12.181 1.00 85.88 213 ASN A O 1
ATOM 1715 N N . TYR A 1 214 ? 13.516 -4.062 -13.392 1.00 85.75 214 TYR A N 1
ATOM 1716 C CA . TYR A 1 214 ? 13.878 -3.055 -12.401 1.00 85.75 214 TYR A CA 1
ATOM 1717 C C . TYR A 1 214 ? 12.700 -2.123 -12.099 1.00 85.75 214 TYR A C 1
ATOM 1719 O O . TYR A 1 214 ? 12.198 -2.096 -10.975 1.00 85.75 214 TYR A O 1
ATOM 1727 N N . THR A 1 215 ? 12.182 -1.447 -13.129 1.00 87.69 215 THR A N 1
ATOM 1728 C CA . THR A 1 215 ? 11.028 -0.546 -13.001 1.00 87.69 215 THR A CA 1
ATOM 1729 C C . THR A 1 215 ? 9.797 -1.273 -12.469 1.00 87.69 215 THR A C 1
ATOM 1731 O O . THR A 1 215 ? 9.091 -0.762 -11.601 1.00 87.69 215 THR A O 1
ATOM 1734 N N . GLY A 1 216 ? 9.545 -2.494 -12.946 1.00 90.50 216 GLY A N 1
ATOM 1735 C CA . GLY A 1 216 ? 8.446 -3.315 -12.452 1.00 90.50 216 GLY A CA 1
ATOM 1736 C C . GLY A 1 216 ? 8.543 -3.617 -10.962 1.00 90.50 216 GLY A C 1
ATOM 1737 O O . GLY A 1 216 ? 7.550 -3.478 -10.253 1.00 90.50 216 GLY A O 1
ATOM 1738 N N . MET A 1 217 ? 9.723 -3.990 -10.468 1.00 92.25 217 MET A N 1
ATOM 1739 C CA . MET A 1 217 ? 9.929 -4.267 -9.045 1.00 92.25 217 MET A CA 1
ATOM 1740 C C . MET A 1 217 ? 9.763 -3.008 -8.189 1.00 92.25 217 MET A C 1
ATOM 1742 O O . MET A 1 217 ? 9.128 -3.093 -7.140 1.00 92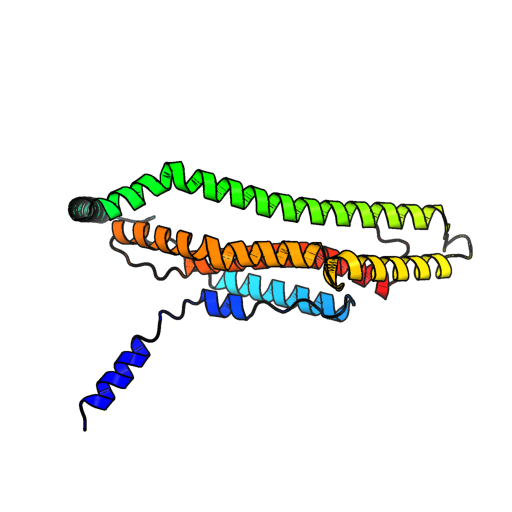.25 217 MET A O 1
ATOM 1746 N N . LEU A 1 218 ? 10.210 -1.839 -8.664 1.00 90.88 218 LEU A N 1
ATOM 1747 C CA . LEU A 1 218 ? 9.965 -0.560 -7.985 1.00 90.88 218 LEU A CA 1
ATOM 1748 C C . LEU A 1 218 ? 8.470 -0.218 -7.890 1.00 90.88 218 LEU A C 1
ATOM 1750 O O . LEU A 1 218 ? 8.002 0.243 -6.849 1.00 90.88 218 LEU A O 1
ATOM 1754 N N . MET A 1 219 ? 7.689 -0.474 -8.944 1.00 93.06 219 MET A N 1
ATOM 1755 C CA . MET A 1 219 ? 6.240 -0.232 -8.907 1.00 93.06 219 MET A CA 1
ATOM 1756 C C . MET A 1 219 ? 5.524 -1.186 -7.949 1.00 93.06 219 MET A C 1
ATOM 1758 O O . MET A 1 219 ? 4.623 -0.761 -7.225 1.00 93.06 219 MET A O 1
ATOM 1762 N N . VAL A 1 220 ? 5.939 -2.457 -7.893 1.00 94.38 220 VAL A N 1
ATOM 1763 C CA . VAL A 1 220 ? 5.410 -3.411 -6.904 1.00 94.38 220 VAL A CA 1
ATOM 1764 C C . VAL A 1 220 ? 5.778 -2.980 -5.484 1.00 94.38 220 VAL A C 1
ATOM 1766 O O . VAL A 1 220 ? 4.911 -2.996 -4.613 1.00 94.38 220 VAL A O 1
ATOM 1769 N N . GLN A 1 221 ? 7.015 -2.535 -5.252 1.00 94.12 221 GLN A N 1
ATOM 1770 C CA . GLN A 1 221 ? 7.435 -1.990 -3.960 1.00 94.12 221 GLN A CA 1
ATOM 1771 C C . GLN A 1 221 ? 6.562 -0.799 -3.544 1.00 94.12 221 GLN A C 1
ATOM 1773 O O . GLN A 1 221 ? 6.060 -0.772 -2.424 1.00 94.12 221 GLN A O 1
ATOM 1778 N N . SER A 1 222 ? 6.286 0.131 -4.462 1.00 93.31 222 SER A N 1
ATOM 1779 C CA . SER A 1 222 ? 5.406 1.269 -4.177 1.00 93.31 222 SER A CA 1
ATOM 1780 C C . SER A 1 222 ? 3.975 0.837 -3.825 1.00 93.31 222 SER A C 1
ATOM 1782 O O . SER A 1 222 ? 3.374 1.405 -2.912 1.00 93.31 222 SER A O 1
ATOM 1784 N N . CYS A 1 223 ? 3.440 -0.202 -4.481 1.00 95.06 223 CYS A N 1
ATOM 1785 C CA . CYS A 1 223 ? 2.139 -0.778 -4.116 1.00 95.06 223 CYS A CA 1
ATOM 1786 C C . CYS A 1 223 ? 2.148 -1.342 -2.684 1.00 95.06 223 CYS A C 1
ATOM 1788 O O . CYS A 1 223 ? 1.203 -1.123 -1.922 1.00 95.06 223 CYS A O 1
ATOM 1790 N N . LEU A 1 224 ? 3.222 -2.046 -2.306 1.00 96.00 224 LEU A N 1
ATOM 1791 C CA . LEU A 1 224 ? 3.387 -2.605 -0.962 1.00 96.00 224 LEU A CA 1
ATOM 1792 C C . LEU A 1 224 ? 3.479 -1.524 0.109 1.00 96.00 224 LEU A C 1
ATOM 1794 O O . LEU A 1 224 ? 2.826 -1.654 1.138 1.00 96.00 224 LEU A O 1
ATOM 1798 N N . GLU A 1 225 ? 4.202 -0.434 -0.143 1.00 93.75 225 GLU A N 1
ATOM 1799 C CA . GLU A 1 225 ? 4.266 0.701 0.784 1.00 93.75 225 GLU A CA 1
ATOM 1800 C C . GLU A 1 225 ? 2.877 1.292 1.063 1.00 93.75 225 GLU A C 1
ATOM 1802 O O . GLU A 1 225 ? 2.550 1.601 2.209 1.00 93.75 225 GLU A O 1
ATOM 1807 N N . LYS A 1 226 ? 2.022 1.434 0.036 1.00 94.06 226 LYS A N 1
ATOM 1808 C CA . LYS A 1 226 ? 0.657 1.962 0.233 1.00 94.06 226 LYS A CA 1
ATOM 1809 C C . LYS A 1 226 ? -0.215 1.002 1.031 1.00 94.06 226 LYS A C 1
ATOM 1811 O O . LYS A 1 226 ? -0.976 1.449 1.889 1.00 94.06 226 LYS A O 1
ATOM 1816 N N . LEU A 1 227 ? -0.071 -0.300 0.790 1.00 96.25 227 LEU A N 1
ATOM 1817 C CA . LEU A 1 227 ? -0.749 -1.335 1.569 1.00 96.25 227 LEU A CA 1
ATOM 1818 C C . LEU A 1 227 ? -0.272 -1.350 3.028 1.00 96.25 227 LEU A C 1
ATOM 1820 O O . LEU A 1 227 ? -1.106 -1.415 3.922 1.00 96.25 227 LEU A O 1
ATOM 1824 N N . GLN A 1 228 ? 1.031 -1.207 3.281 1.00 94.50 228 GLN A N 1
ATOM 1825 C CA . GLN A 1 228 ? 1.600 -1.128 4.633 1.00 94.50 228 GLN A CA 1
ATOM 1826 C C . GLN A 1 228 ? 1.131 0.124 5.387 1.00 94.50 228 GLN A C 1
ATOM 1828 O O . GLN A 1 228 ? 0.780 0.056 6.561 1.00 94.50 228 GLN A O 1
ATOM 1833 N N . TYR A 1 229 ? 1.051 1.282 4.725 1.00 91.88 229 TYR A N 1
ATOM 1834 C CA . TYR A 1 229 ? 0.509 2.488 5.364 1.00 91.88 229 TYR A CA 1
ATOM 1835 C C . TYR A 1 229 ? -0.953 2.334 5.785 1.00 91.88 229 TYR A C 1
ATOM 1837 O O . TYR A 1 229 ? -1.342 2.854 6.835 1.00 91.88 229 TYR A O 1
ATOM 1845 N N . ALA A 1 230 ? -1.746 1.619 4.986 1.00 95.38 230 ALA A N 1
ATOM 1846 C CA . ALA A 1 230 ? -3.119 1.276 5.320 1.00 95.38 230 ALA A CA 1
ATOM 1847 C C . ALA A 1 230 ? -3.206 0.188 6.406 1.00 95.38 230 ALA A C 1
ATOM 1849 O O . ALA A 1 230 ? -4.075 0.288 7.272 1.00 95.38 230 ALA A O 1
ATOM 1850 N N . SER A 1 231 ? -2.308 -0.806 6.407 1.00 95.56 231 SER A N 1
ATOM 1851 C CA . SER A 1 231 ? -2.326 -1.902 7.385 1.00 95.56 231 SER A CA 1
ATOM 1852 C C . SER A 1 231 ? -2.095 -1.405 8.810 1.00 95.56 231 SER A C 1
ATOM 1854 O O . SER A 1 231 ? -2.816 -1.833 9.699 1.00 95.56 231 SER A O 1
ATOM 1856 N N . ILE A 1 232 ? -1.238 -0.398 9.016 1.00 93.38 232 ILE A N 1
ATOM 1857 C CA . ILE A 1 232 ? -1.052 0.257 10.329 1.00 93.38 232 ILE A CA 1
ATOM 1858 C C . ILE A 1 232 ? -2.384 0.778 10.901 1.00 93.38 232 ILE A C 1
ATOM 1860 O O . ILE A 1 232 ? -2.647 0.701 12.097 1.00 93.38 232 ILE A O 1
ATOM 1864 N N . ARG A 1 233 ? -3.273 1.311 10.052 1.00 94.94 233 ARG A N 1
ATOM 1865 C CA . ARG A 1 233 ? -4.591 1.795 10.500 1.00 94.94 233 ARG A CA 1
ATOM 1866 C C . ARG A 1 233 ? -5.539 0.639 10.814 1.00 94.94 233 ARG A C 1
ATOM 1868 O O . ARG A 1 233 ? -6.346 0.760 11.731 1.00 94.94 233 ARG A O 1
ATOM 1875 N N . MET A 1 234 ? -5.435 -0.471 10.081 1.00 95.31 234 MET A N 1
ATOM 1876 C CA . MET A 1 234 ? -6.156 -1.703 10.413 1.00 95.31 234 MET A CA 1
ATOM 1877 C C . MET A 1 234 ? -5.676 -2.289 11.744 1.00 95.31 234 MET A C 1
ATOM 1879 O O . MET A 1 234 ? -6.509 -2.755 12.512 1.00 95.31 234 MET A O 1
ATOM 1883 N N . GLU A 1 235 ? -4.373 -2.234 12.034 1.00 93.62 235 GLU A N 1
ATOM 1884 C CA . GLU A 1 235 ? -3.788 -2.683 13.307 1.00 93.62 235 GLU A CA 1
ATOM 1885 C C . GLU A 1 235 ? -4.367 -1.879 14.467 1.00 93.62 235 GLU A C 1
ATOM 1887 O O . GLU A 1 235 ? -4.920 -2.472 15.387 1.00 93.62 235 GLU A O 1
ATOM 1892 N N . ASN A 1 236 ? -4.399 -0.546 14.355 1.00 90.81 236 ASN A N 1
ATOM 1893 C CA . ASN A 1 236 ? -5.017 0.318 15.369 1.00 90.81 236 ASN A CA 1
ATOM 1894 C C . ASN A 1 236 ? -6.479 -0.067 15.672 1.00 90.81 236 ASN A C 1
ATOM 1896 O O . ASN A 1 236 ? -6.912 -0.027 16.821 1.00 90.81 236 ASN A O 1
ATOM 1900 N N . LEU A 1 237 ? -7.265 -0.421 14.648 1.00 93.50 237 LEU A N 1
ATOM 1901 C CA . LEU A 1 237 ? -8.649 -0.871 14.836 1.00 93.50 237 LEU A CA 1
ATOM 1902 C C . LEU A 1 237 ? -8.713 -2.267 15.464 1.00 93.50 237 LEU A C 1
ATOM 1904 O O . LEU A 1 237 ? -9.528 -2.505 16.358 1.00 93.50 237 LEU A O 1
ATOM 1908 N N . ALA A 1 238 ? -7.862 -3.182 15.009 1.00 92.38 238 ALA A N 1
ATOM 1909 C CA . ALA A 1 238 ? -7.809 -4.543 15.513 1.00 92.38 238 ALA A CA 1
ATOM 1910 C C . ALA A 1 238 ? -7.412 -4.586 16.996 1.00 92.38 238 ALA A C 1
ATOM 1912 O O . ALA A 1 238 ? -8.075 -5.272 17.770 1.00 92.38 238 ALA A O 1
ATOM 1913 N N . GLU A 1 239 ? -6.416 -3.796 17.402 1.00 88.38 239 GLU A N 1
ATOM 1914 C CA . GLU A 1 239 ? -5.998 -3.625 18.800 1.00 88.38 239 GLU A CA 1
ATOM 1915 C C . GLU A 1 239 ? -7.114 -3.014 19.656 1.00 88.38 239 GLU A C 1
ATOM 1917 O O . GLU A 1 239 ? -7.388 -3.470 20.770 1.00 88.38 239 GLU A O 1
ATOM 1922 N N . LEU A 1 240 ? -7.824 -2.012 19.121 1.00 87.00 240 LEU A N 1
ATOM 1923 C CA . LEU A 1 240 ? -8.972 -1.413 19.803 1.00 87.00 240 LEU A CA 1
ATOM 1924 C C . LEU A 1 240 ? -10.090 -2.441 20.053 1.00 87.00 240 LEU A C 1
ATOM 1926 O O . LEU A 1 240 ? -10.828 -2.333 21.034 1.00 87.00 240 LEU A O 1
ATOM 1930 N N . GLN A 1 241 ? -10.202 -3.440 19.175 1.00 86.00 241 GLN A N 1
ATOM 1931 C CA . GLN A 1 241 ? -11.186 -4.512 19.257 1.00 86.00 241 GLN A CA 1
ATOM 1932 C C . GLN A 1 241 ? -10.748 -5.684 20.155 1.00 86.00 241 GLN A C 1
ATOM 1934 O O . GLN A 1 241 ? -11.612 -6.284 20.799 1.00 86.00 241 GLN A O 1
ATOM 1939 N N . SER A 1 242 ? -9.458 -6.035 20.197 1.00 79.81 242 SER A N 1
ATOM 1940 C CA . SER A 1 242 ? -8.948 -7.197 20.942 1.00 79.81 242 SER A CA 1
ATOM 1941 C C . SER A 1 242 ? -8.637 -6.885 22.402 1.00 79.81 242 SER A C 1
ATOM 1943 O O . SER A 1 242 ? -9.103 -7.597 23.294 1.00 79.81 242 SER A O 1
ATOM 1945 N N . ASP A 1 243 ? -7.905 -5.804 22.659 1.00 63.41 243 ASP A N 1
ATOM 1946 C CA . ASP A 1 243 ? -7.348 -5.533 23.984 1.00 63.41 243 ASP A CA 1
ATOM 1947 C C . ASP A 1 243 ? -8.210 -4.581 24.812 1.00 63.41 243 ASP A C 1
ATOM 1949 O O . ASP A 1 243 ? -7.971 -4.409 26.009 1.00 63.41 243 ASP A O 1
ATOM 1953 N N . SER A 1 244 ? -9.217 -3.937 24.203 1.00 57.59 244 SER A N 1
ATOM 1954 C CA . SER A 1 244 ? -9.964 -2.848 24.846 1.00 57.59 244 SER A CA 1
ATOM 1955 C C . SER A 1 244 ? -9.029 -1.856 25.536 1.00 57.59 244 SER A C 1
ATOM 1957 O O . SER A 1 244 ? -9.367 -1.373 26.615 1.00 57.59 244 SER A O 1
ATOM 1959 N N . ASN A 1 245 ? -7.816 -1.649 25.006 1.00 54.66 245 ASN A N 1
ATOM 1960 C CA . ASN A 1 245 ? -6.741 -1.047 25.776 1.00 54.66 245 ASN A CA 1
ATOM 1961 C C . ASN A 1 245 ? -7.098 0.420 26.001 1.00 54.66 245 ASN A C 1
ATOM 1963 O O . ASN A 1 245 ? -6.841 1.289 25.172 1.00 54.66 245 ASN A O 1
ATOM 1967 N N . ILE A 1 246 ? -7.722 0.682 27.147 1.00 55.12 246 ILE A N 1
ATOM 1968 C CA . ILE A 1 246 ? -8.316 1.957 27.564 1.00 55.12 246 ILE A CA 1
ATOM 1969 C C . ILE A 1 246 ? -7.232 3.034 27.762 1.00 55.12 246 ILE A C 1
ATOM 1971 O O . ILE A 1 246 ? -7.473 4.086 28.337 1.00 55.12 246 ILE A O 1
ATOM 1975 N N . PHE A 1 247 ? -5.998 2.757 27.357 1.00 54.78 247 PHE A N 1
ATOM 1976 C CA . PHE A 1 247 ? -4.819 3.579 27.574 1.00 54.78 247 PHE A CA 1
ATOM 1977 C C . PHE A 1 247 ? -4.031 3.810 26.288 1.00 54.78 247 PHE A C 1
ATOM 1979 O O . PHE A 1 247 ? -3.075 4.581 26.312 1.00 54.78 247 PHE A O 1
ATOM 1986 N N . PHE A 1 248 ? -4.406 3.168 25.176 1.00 50.06 248 PHE A N 1
ATOM 1987 C CA . PHE A 1 248 ? -3.717 3.353 23.907 1.00 50.06 248 PHE A CA 1
ATOM 1988 C C . PHE A 1 248 ? -4.443 4.383 23.053 1.00 50.06 248 PHE A C 1
ATOM 1990 O O . PHE A 1 248 ? -5.349 4.064 22.295 1.00 50.06 248 PHE A O 1
ATOM 1997 N N . PHE A 1 249 ? -4.004 5.632 23.186 1.00 44.72 249 PHE A N 1
ATOM 1998 C CA . PHE A 1 249 ? -3.942 6.583 22.081 1.00 44.72 249 PHE A CA 1
ATOM 1999 C C . PHE A 1 249 ? -2.782 7.561 22.355 1.00 44.72 249 PHE A C 1
ATOM 2001 O O . PHE A 1 249 ? -2.703 8.063 23.479 1.00 44.72 249 PHE A O 1
ATOM 2008 N N . PRO A 1 250 ? -1.865 7.812 21.400 1.00 41.84 250 PRO A N 1
ATOM 2009 C CA . PRO A 1 250 ? -0.865 8.873 21.534 1.00 41.84 250 PRO A CA 1
ATOM 2010 C C . PRO A 1 250 ? -1.487 10.279 21.608 1.00 41.84 250 PRO A C 1
ATOM 2012 O O . PRO A 1 250 ? -2.599 10.495 21.062 1.00 41.84 250 PRO A O 1
#

Radius of gyration: 25.84 Å; Cα contacts (8 Å, |Δi|>4): 207; chains: 1; bounding box: 58×53×80 Å

Mean predicted aligned error: 10.8 Å

Secondary structure (DSSP, 8-state):
--HHHHHHHHHHHSS----HHHHHHTTSPPPPSS--HHHHHHHHHHHHHHHHHHHHTPPPS-TTSTT--HHHHHHHHHHHHHHHHTS-HHHHHHHHHTTTTHHHHHHHHHHHHHHHHHHHHHHHHHHHHHHHHHHHHHS---TTTT-TTHHHHHHHHHHHHHHHHIIIIISSS-HHHHHHHHHHHIIIIIIHHHHHHHHHHHHHHTT----SHHHHHHHHHHHHHHHHHHHHHHHHHHHHHHT--TT---

Sequence (250 aa):
MRKALVALFVFSLSMLNAQNWKSYYNRIPAWPSVVLEEQVTDFTNQLALLAQEIQDNLPSYDEQFENLSQEEAMKLAIEYQRKVANMSAEEIERISGADQYTANESLERDMEMANRLMKVLEEFDNKLSESVKKLHNEIPCDPGLGETNCDKLSSRLIELSIELSDEYFLGANPKIKSAVDEFNDYLIKTKLPDEIQREKDQMKLMGKNADGNYTGMLMVQSCLEKLQYASIRMENLAELQSDSNIFFFP

Solvent-accessible surface area (backbone atoms only — not comparable to full-atom values): 13943 Å² total; per-residue (Å²): 134,72,71,68,58,55,53,56,58,51,50,60,75,62,55,57,88,74,44,61,29,58,60,55,54,75,60,59,77,75,81,65,90,56,75,38,53,72,50,43,51,52,48,48,50,54,49,52,52,52,48,48,55,48,64,78,65,57,64,78,90,65,80,78,66,82,74,56,50,74,68,56,50,50,51,52,52,52,50,28,53,55,46,63,74,69,52,52,71,73,55,50,46,52,67,62,42,53,78,67,59,61,48,53,60,52,47,51,52,51,50,50,50,50,50,52,39,51,52,49,52,52,51,48,54,50,52,52,54,52,51,52,54,50,47,49,70,77,37,63,56,38,89,88,78,71,46,90,32,50,71,59,40,30,53,51,43,29,52,49,25,53,53,51,40,30,52,31,59,64,39,99,73,17,52,49,47,52,41,47,53,52,45,42,46,42,45,61,75,54,49,42,62,55,51,31,50,50,49,31,57,55,30,47,49,74,79,43,84,55,86,37,39,55,59,38,40,52,53,43,46,54,42,46,52,53,52,50,63,51,41,57,56,45,43,55,33,7,45,33,51,72,64,38,51,91,75,78,73,136

Nearest PDB structures (foldseek):
  6h2f-assembly1_I 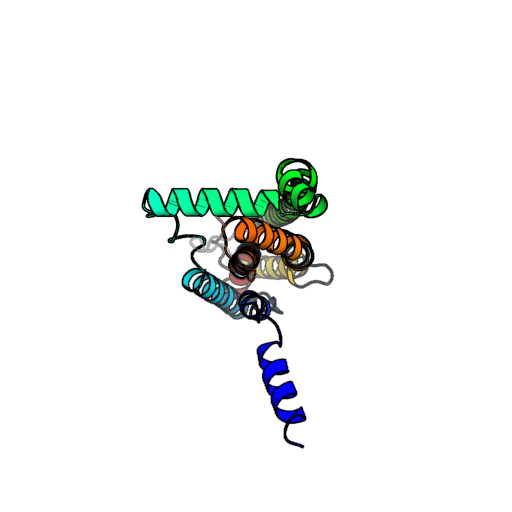 TM=2.177E-01  e=1.744E+00  Aeromonas hydrophila subsp. hydrophila AL09-71
  7p3r-assembly1_D  TM=2.060E-01  e=7.798E+00  Vibrio cholerae O1 biovar El Tor str. N16961

pLDDT: mean 79.2, std 18.15, range [31.41, 97.94]